Protein AF-A0A2H9LNP7-F1 (afdb_monomer_lite)

Secondary structure (DSSP, 8-state):
-HHHHHHHHHHHHHHHHHHHHHHTTS-GGGEEEEEEES-TTHHHHHTSSSEEEEEEGGGSEEE-TTSS-EEEEEEEEESSSS-SEEEEEEEEEETTEEEEEEEEEE-HHHHHHHHTT-SSGGGSHHHHHHHHHHHHH----HHHHHHHHHHHHHHHHHHHTT----SSHHHHHHHHHHHHHHHHHHHTT--GGGGGGT-S-HHHHHHHHHHHHHHHHHHHHHHHHH--SSEEEHHHHHHHHHHTT--HHHHHHHHHHTT-EEEPP--

Structure (mmCIF, N/CA/C/O backbone):
data_AF-A0A2H9LNP7-F1
#
_entry.id   AF-A0A2H9LNP7-F1
#
loop_
_atom_site.group_PDB
_atom_site.id
_atom_site.type_symbol
_atom_site.label_atom_id
_atom_site.label_alt_id
_atom_site.label_comp_id
_atom_site.label_asym_id
_atom_site.label_entity_id
_atom_site.label_seq_id
_atom_site.pdbx_PDB_ins_code
_atom_site.Cartn_x
_atom_site.Cartn_y
_atom_site.Cartn_z
_atom_site.occupancy
_atom_site.B_iso_or_equiv
_atom_site.auth_seq_id
_atom_site.auth_comp_id
_atom_site.auth_asym_id
_atom_site.auth_atom_id
_atom_site.pdbx_PDB_model_num
ATOM 1 N N . MET A 1 1 ? 34.214 -5.737 -23.684 1.00 41.22 1 MET A N 1
ATOM 2 C CA . MET A 1 1 ? 33.785 -4.746 -24.699 1.00 41.22 1 MET A CA 1
ATOM 3 C C . MET A 1 1 ? 32.551 -5.244 -25.448 1.00 41.22 1 MET A C 1
ATOM 5 O O . MET A 1 1 ? 31.580 -4.513 -25.462 1.00 41.22 1 MET A O 1
ATOM 9 N N . LEU A 1 2 ? 32.525 -6.488 -25.953 1.00 28.64 2 LEU A N 1
ATOM 10 C CA . LEU A 1 2 ? 31.326 -7.104 -26.561 1.00 28.64 2 LEU A CA 1
ATOM 11 C C . LEU A 1 2 ? 30.133 -7.267 -25.588 1.00 28.64 2 LEU A C 1
ATOM 13 O O . LEU A 1 2 ? 29.015 -6.945 -25.957 1.00 28.64 2 LEU A O 1
ATOM 17 N N . GLU A 1 3 ? 30.370 -7.622 -24.320 1.00 36.97 3 GLU A N 1
ATOM 18 C CA . GLU A 1 3 ? 29.297 -7.755 -23.306 1.00 36.97 3 GLU A CA 1
ATOM 19 C C . GLU A 1 3 ? 28.601 -6.428 -22.936 1.00 36.97 3 GLU A C 1
ATOM 21 O O . GLU A 1 3 ? 27.456 -6.430 -22.499 1.00 36.97 3 GLU A O 1
ATOM 26 N N . LEU A 1 4 ? 29.267 -5.282 -23.137 1.00 38.78 4 LEU A N 1
ATOM 27 C CA . LEU A 1 4 ? 28.659 -3.959 -22.942 1.00 38.78 4 LEU A CA 1
ATOM 28 C C . LEU A 1 4 ? 27.714 -3.602 -24.101 1.00 38.78 4 LEU A C 1
ATOM 30 O O . LEU A 1 4 ? 26.681 -2.985 -23.866 1.00 38.78 4 LEU A O 1
ATOM 34 N N . PHE A 1 5 ? 28.025 -4.016 -25.335 1.00 37.69 5 PHE A N 1
ATOM 35 C CA . PHE A 1 5 ? 27.193 -3.726 -26.510 1.00 37.69 5 PHE A CA 1
ATOM 36 C C . PHE A 1 5 ? 25.863 -4.494 -26.495 1.00 37.69 5 PHE A C 1
ATOM 38 O O . PHE A 1 5 ? 24.820 -3.882 -26.721 1.00 37.69 5 PHE A O 1
ATOM 45 N N . ASP A 1 6 ? 25.874 -5.784 -26.140 1.00 45.88 6 ASP A N 1
ATOM 46 C CA . ASP A 1 6 ? 24.639 -6.578 -26.001 1.00 45.88 6 ASP A CA 1
ATOM 47 C C . ASP A 1 6 ? 23.762 -6.089 -24.833 1.00 45.88 6 ASP A C 1
ATOM 49 O O . ASP A 1 6 ? 22.531 -6.147 -24.891 1.00 45.88 6 ASP A O 1
ATOM 53 N N . PHE A 1 7 ? 24.385 -5.549 -23.779 1.00 49.47 7 PHE A N 1
ATOM 54 C CA . PHE A 1 7 ? 23.679 -4.915 -22.668 1.00 49.47 7 PHE A CA 1
ATOM 55 C C . PHE A 1 7 ? 22.966 -3.629 -23.112 1.00 49.47 7 PHE A C 1
ATOM 57 O O . PHE A 1 7 ? 21.792 -3.437 -22.809 1.00 49.47 7 PHE A O 1
ATOM 64 N N . HIS A 1 8 ? 23.634 -2.766 -23.882 1.00 53.69 8 HIS A N 1
ATOM 65 C CA . HIS A 1 8 ? 23.030 -1.530 -24.384 1.00 53.69 8 HIS A CA 1
ATOM 66 C C . HIS A 1 8 ? 21.870 -1.778 -25.359 1.00 53.69 8 HIS A C 1
ATOM 68 O O . HIS A 1 8 ? 20.855 -1.092 -25.254 1.00 53.69 8 HIS A O 1
ATOM 74 N N . ALA A 1 9 ? 21.974 -2.772 -26.247 1.00 57.47 9 ALA A N 1
ATOM 75 C CA . ALA A 1 9 ? 20.932 -3.072 -27.232 1.00 57.47 9 ALA A CA 1
ATOM 76 C C . ALA A 1 9 ? 19.613 -3.549 -26.590 1.00 57.47 9 ALA A C 1
ATOM 78 O O . ALA A 1 9 ? 18.541 -3.057 -26.938 1.00 57.47 9 ALA A O 1
ATOM 79 N N . ASN A 1 10 ? 19.683 -4.450 -25.602 1.00 62.28 10 ASN A N 1
ATOM 80 C CA . ASN A 1 10 ? 18.488 -4.959 -24.914 1.00 62.28 10 ASN A CA 1
ATOM 81 C C . ASN A 1 10 ? 17.794 -3.884 -24.056 1.00 62.28 10 ASN A C 1
ATOM 83 O O . ASN A 1 10 ? 16.567 -3.857 -23.956 1.00 62.28 10 ASN A O 1
ATOM 87 N N . ASN A 1 11 ? 18.571 -2.968 -23.471 1.00 63.06 11 ASN A N 1
ATOM 88 C CA . ASN A 1 11 ? 18.042 -1.864 -22.664 1.00 63.06 11 ASN A CA 1
ATOM 89 C C . ASN A 1 11 ? 17.321 -0.825 -23.515 1.00 63.06 11 ASN A C 1
ATOM 91 O O . ASN A 1 11 ? 16.341 -0.231 -23.065 1.00 63.06 11 ASN A O 1
ATOM 95 N N . PHE A 1 12 ? 17.824 -0.616 -24.732 1.00 69.81 12 PHE A N 1
ATOM 96 C CA . PHE A 1 12 ? 17.247 0.311 -25.689 1.00 69.81 12 PHE A CA 1
ATOM 97 C C . PHE A 1 12 ? 15.849 -0.148 -26.102 1.00 69.81 12 PHE A C 1
ATOM 99 O O . PHE A 1 12 ? 14.888 0.591 -25.909 1.00 69.81 12 PHE A O 1
ATOM 106 N N . GLN A 1 13 ? 15.717 -1.413 -26.515 1.00 79.94 13 GLN A N 1
ATOM 107 C CA . GLN A 1 13 ? 14.436 -1.964 -26.955 1.00 79.94 13 GLN A CA 1
ATOM 108 C C . GLN A 1 13 ? 13.375 -1.951 -25.845 1.00 79.94 13 GLN A C 1
ATOM 110 O O . GLN A 1 13 ? 12.257 -1.506 -26.080 1.00 79.94 13 GLN A O 1
ATOM 115 N N . LEU A 1 14 ? 13.709 -2.387 -24.621 1.00 75.94 14 LEU A N 1
ATOM 116 C CA . LEU A 1 14 ? 12.733 -2.430 -23.522 1.00 75.94 14 LEU A CA 1
ATOM 117 C C . LEU A 1 14 ? 12.201 -1.033 -23.167 1.00 75.94 14 LEU A C 1
ATOM 119 O O . LEU A 1 14 ? 11.017 -0.863 -22.876 1.00 75.94 14 LEU A O 1
ATOM 123 N N . PHE A 1 15 ? 13.083 -0.034 -23.176 1.00 81.50 15 PHE A N 1
ATOM 124 C CA . PHE A 1 15 ? 12.700 1.349 -22.933 1.00 81.50 15 PHE A CA 1
ATOM 125 C C . PHE A 1 15 ? 11.845 1.910 -24.071 1.00 81.50 15 PHE A C 1
ATOM 127 O O . PHE A 1 15 ? 10.801 2.500 -23.799 1.00 81.50 15 PHE A O 1
ATOM 134 N N . GLU A 1 16 ? 12.244 1.703 -25.327 1.00 84.00 16 GLU A N 1
ATOM 135 C CA . GLU A 1 16 ? 11.466 2.136 -26.490 1.00 84.00 16 GLU A CA 1
ATOM 136 C C . GLU A 1 16 ? 10.075 1.497 -26.512 1.00 84.00 16 GLU A C 1
ATOM 138 O O . GLU A 1 16 ? 9.085 2.207 -26.691 1.00 84.00 16 GLU A O 1
ATOM 143 N N . ASP A 1 17 ? 9.977 0.194 -26.238 1.00 84.75 17 ASP A N 1
ATOM 144 C CA . ASP A 1 17 ? 8.709 -0.532 -26.153 1.00 84.75 17 ASP A CA 1
ATOM 145 C C . ASP A 1 17 ? 7.812 0.039 -25.050 1.00 84.75 17 ASP A C 1
ATOM 147 O O . ASP A 1 17 ? 6.607 0.223 -25.251 1.00 84.75 17 ASP A O 1
ATOM 151 N N . ALA A 1 18 ? 8.388 0.367 -23.888 1.00 84.06 18 ALA A N 1
ATOM 152 C CA . ALA A 1 18 ? 7.655 0.991 -22.793 1.00 84.06 18 ALA A CA 1
ATOM 153 C C . ALA A 1 18 ? 7.147 2.386 -23.182 1.00 84.06 18 ALA A C 1
ATOM 155 O O . ALA A 1 18 ? 5.965 2.681 -22.997 1.00 84.06 18 ALA A O 1
ATOM 156 N N . ILE A 1 19 ? 8.000 3.236 -23.761 1.00 87.50 19 ILE A N 1
ATOM 157 C CA . ILE A 1 19 ? 7.613 4.575 -24.221 1.00 87.50 19 ILE A CA 1
ATOM 158 C C . ILE A 1 19 ? 6.531 4.483 -25.296 1.00 87.50 19 ILE A C 1
ATOM 160 O O . ILE A 1 19 ? 5.521 5.186 -25.204 1.00 87.50 19 ILE A O 1
ATOM 164 N N . TYR A 1 20 ? 6.691 3.593 -26.275 1.00 90.12 20 TYR A N 1
ATOM 165 C CA . TYR A 1 20 ? 5.710 3.359 -27.328 1.00 90.12 20 TYR A CA 1
ATOM 166 C C . TYR A 1 20 ? 4.367 2.910 -26.750 1.00 90.12 20 TYR A C 1
ATOM 168 O O . TYR A 1 20 ? 3.329 3.506 -27.040 1.00 90.12 20 TYR A O 1
ATOM 176 N N . PHE A 1 21 ? 4.372 1.903 -25.873 1.00 89.25 21 PHE A N 1
ATOM 177 C CA . PHE A 1 21 ? 3.156 1.418 -25.231 1.00 89.25 21 PHE A CA 1
ATOM 178 C C . PHE A 1 21 ? 2.437 2.538 -24.472 1.00 89.25 21 PHE A C 1
ATOM 180 O O . PHE A 1 21 ? 1.241 2.750 -24.675 1.00 89.25 21 PHE A O 1
ATOM 187 N N . ILE A 1 22 ? 3.163 3.287 -23.642 1.00 88.50 22 ILE A N 1
ATOM 188 C CA . ILE A 1 22 ? 2.604 4.365 -22.824 1.00 88.50 22 ILE A CA 1
ATOM 189 C C . ILE A 1 22 ? 2.021 5.466 -23.714 1.00 88.50 22 ILE A C 1
ATOM 191 O O . ILE A 1 22 ? 0.864 5.848 -23.543 1.00 88.50 22 ILE A O 1
ATOM 195 N N . THR A 1 23 ? 2.793 5.956 -24.682 1.00 90.81 23 THR A N 1
ATOM 196 C CA . THR A 1 23 ? 2.370 7.055 -25.566 1.00 90.81 23 THR A CA 1
ATOM 197 C C . THR A 1 23 ? 1.274 6.644 -26.554 1.00 90.81 23 THR A C 1
ATOM 199 O O . THR A 1 23 ? 0.541 7.498 -27.041 1.00 90.81 23 THR A O 1
ATOM 202 N N . SER A 1 24 ? 1.075 5.340 -26.793 1.00 93.06 24 SER A N 1
ATOM 203 C CA . SER A 1 24 ? -0.084 4.825 -27.541 1.00 93.06 24 SER A CA 1
ATOM 204 C C . SER A 1 24 ? -1.405 4.889 -26.760 1.00 93.06 24 SER A C 1
ATOM 206 O O . SER A 1 24 ? -2.479 4.733 -27.347 1.00 93.06 24 SER A O 1
ATOM 208 N N . LYS A 1 25 ? -1.342 5.067 -25.432 1.00 91.81 25 LYS A N 1
ATOM 209 C CA . LYS A 1 25 ? -2.504 5.065 -24.527 1.00 91.81 25 LYS A CA 1
ATOM 210 C C . LYS A 1 25 ? -2.730 6.391 -23.815 1.00 91.81 25 LYS A C 1
ATOM 212 O O . LYS A 1 25 ? -3.851 6.654 -23.394 1.00 91.81 25 LYS A O 1
ATOM 217 N N . ILE A 1 26 ? -1.684 7.188 -23.645 1.00 89.94 26 ILE A N 1
ATOM 218 C CA . ILE A 1 26 ? -1.690 8.422 -22.866 1.00 89.94 26 ILE A CA 1
ATOM 219 C C . ILE A 1 26 ? -1.119 9.536 -23.739 1.00 89.94 26 ILE A C 1
ATOM 221 O O . ILE A 1 26 ? -0.126 9.336 -24.437 1.00 89.94 26 ILE A O 1
ATOM 225 N N . ASP A 1 27 ? -1.732 10.719 -23.673 1.00 91.56 27 ASP A N 1
ATOM 226 C CA . ASP A 1 27 ? -1.225 11.904 -24.361 1.00 91.56 27 ASP A CA 1
ATOM 227 C C . ASP A 1 27 ? 0.220 12.210 -23.935 1.00 91.56 27 ASP A C 1
ATOM 229 O O . ASP A 1 27 ? 0.505 12.486 -22.767 1.00 91.56 27 ASP A O 1
ATOM 233 N N . SER A 1 28 ? 1.123 12.187 -24.917 1.00 91.75 28 SER A N 1
ATOM 234 C CA . SER A 1 28 ? 2.540 12.529 -24.777 1.00 91.75 28 SER A CA 1
ATOM 235 C C . SER A 1 28 ? 2.798 13.880 -24.109 1.00 91.75 28 SER A C 1
ATOM 237 O O . SER A 1 28 ? 3.800 14.013 -23.411 1.00 91.75 28 SER A O 1
ATOM 239 N N . SER A 1 29 ? 1.889 14.854 -24.246 1.00 92.31 29 SER A N 1
ATOM 240 C CA . SER A 1 29 ? 2.021 16.165 -23.599 1.00 92.31 29 SER A CA 1
ATOM 241 C C . SER A 1 29 ? 2.005 16.076 -22.067 1.00 92.31 29 SER A C 1
ATOM 243 O O . SER A 1 29 ? 2.621 16.902 -21.391 1.00 92.31 29 SER A O 1
ATOM 245 N N . LYS A 1 30 ? 1.372 15.026 -21.528 1.00 91.19 30 LYS A N 1
ATOM 246 C CA . LYS A 1 30 ? 1.239 14.751 -20.093 1.00 91.19 30 LYS A CA 1
ATOM 247 C C . LYS A 1 30 ? 2.360 13.863 -19.544 1.00 91.19 30 LYS A C 1
ATOM 249 O O . LYS A 1 30 ? 2.358 13.541 -18.352 1.00 91.19 30 LYS A O 1
ATOM 254 N N . ILE A 1 31 ? 3.287 13.427 -20.399 1.00 91.56 31 ILE A N 1
ATOM 255 C CA . ILE A 1 31 ? 4.368 12.507 -20.045 1.00 91.56 31 ILE A CA 1
ATOM 256 C C . ILE A 1 31 ? 5.694 13.264 -19.984 1.00 91.56 31 ILE A C 1
ATOM 258 O O . ILE A 1 31 ? 6.047 14.041 -20.870 1.00 91.56 31 ILE A O 1
ATOM 262 N N . SER A 1 32 ? 6.464 13.002 -18.933 1.00 92.75 32 SER A N 1
ATOM 263 C CA . SER A 1 32 ? 7.848 13.466 -18.829 1.00 92.75 32 SER A CA 1
ATOM 264 C C . SER A 1 32 ? 8.768 12.366 -18.325 1.00 92.75 32 SER A C 1
ATOM 266 O O . SER A 1 32 ? 8.313 11.377 -17.756 1.00 92.75 32 SER A O 1
ATOM 268 N N . ILE A 1 33 ? 10.066 12.538 -18.541 1.00 92.19 33 ILE A N 1
ATOM 269 C CA . ILE A 1 33 ? 11.095 11.572 -18.171 1.00 92.19 33 ILE A CA 1
ATOM 270 C C . ILE A 1 33 ? 12.071 12.236 -17.208 1.00 92.19 33 ILE A C 1
ATOM 272 O O . ILE A 1 33 ? 12.644 13.269 -17.545 1.00 92.19 33 ILE A O 1
ATOM 276 N N . ASN A 1 34 ? 12.300 11.639 -16.040 1.00 92.19 34 ASN A N 1
ATOM 277 C CA . ASN A 1 34 ? 13.426 12.002 -15.186 1.00 92.19 34 ASN A CA 1
ATOM 278 C C . ASN A 1 34 ? 14.607 11.071 -15.469 1.00 92.19 34 ASN A C 1
ATOM 280 O O . ASN A 1 34 ? 14.452 9.849 -15.440 1.00 92.19 34 ASN A O 1
ATOM 284 N N . VAL A 1 35 ? 15.793 11.641 -15.674 1.00 90.94 35 VAL A N 1
ATOM 285 C CA . VAL A 1 35 ? 17.044 10.890 -15.844 1.00 90.94 35 VAL A CA 1
ATOM 286 C C . VAL A 1 35 ? 18.153 11.497 -14.986 1.00 90.94 35 VAL A C 1
ATOM 288 O O . VAL A 1 35 ? 18.224 12.716 -14.797 1.00 90.94 35 VAL A O 1
ATOM 291 N N . ALA A 1 36 ? 19.010 10.641 -14.430 1.00 88.38 36 ALA A N 1
ATOM 292 C CA . ALA A 1 36 ? 20.135 11.069 -13.608 1.00 88.38 36 ALA A CA 1
ATOM 293 C C . ALA A 1 36 ? 21.195 11.810 -14.441 1.00 88.38 36 ALA A C 1
ATOM 295 O O . ALA A 1 36 ? 21.426 11.494 -15.609 1.00 88.38 36 ALA A O 1
ATOM 296 N N . THR A 1 37 ? 21.894 12.764 -13.823 1.00 85.81 37 THR A N 1
ATOM 297 C CA . THR A 1 37 ? 23.086 13.401 -14.403 1.00 85.81 37 THR A CA 1
ATOM 298 C C . THR A 1 37 ? 24.268 13.404 -13.431 1.00 85.81 37 THR A C 1
ATOM 300 O O . THR A 1 37 ? 24.114 13.923 -12.322 1.00 85.81 37 THR A O 1
ATOM 303 N N . PRO A 1 38 ? 25.451 12.896 -13.838 1.00 83.44 38 PRO A N 1
ATOM 304 C CA . PRO A 1 38 ? 25.705 12.147 -15.077 1.00 83.44 38 PRO A CA 1
ATOM 305 C C . PRO A 1 38 ? 25.048 10.753 -15.037 1.00 83.44 38 PRO A C 1
ATOM 307 O O . PRO A 1 38 ? 24.968 10.151 -13.969 1.00 83.44 38 PRO A O 1
ATOM 310 N N . SER A 1 39 ? 24.607 10.234 -16.189 1.00 80.81 39 SER A N 1
ATOM 311 C CA . SER A 1 39 ? 24.117 8.855 -16.316 1.00 80.81 39 SER A CA 1
ATOM 312 C C . SER A 1 39 ? 24.394 8.287 -17.710 1.00 80.81 39 SER A C 1
ATOM 314 O O . SER A 1 39 ? 24.208 9.007 -18.695 1.00 80.81 39 SER A O 1
ATOM 316 N N . PRO A 1 40 ? 24.778 7.000 -17.827 1.00 75.56 40 PRO A N 1
ATOM 317 C CA . PRO A 1 40 ? 24.895 6.317 -19.117 1.00 75.56 40 PRO A CA 1
ATOM 318 C C . PRO A 1 40 ? 23.543 6.136 -19.827 1.00 75.56 40 PRO A C 1
ATOM 320 O O . PRO A 1 40 ? 23.510 5.743 -20.985 1.00 75.56 40 PRO A O 1
ATOM 323 N N . LEU A 1 41 ? 22.426 6.416 -19.148 1.00 78.06 41 LEU A N 1
ATOM 324 C CA . LEU A 1 41 ? 21.075 6.317 -19.700 1.00 78.06 41 LEU A CA 1
ATOM 325 C C . LEU A 1 41 ? 20.609 7.604 -20.400 1.00 78.06 41 LEU A C 1
ATOM 327 O O . LEU A 1 41 ? 19.479 7.678 -20.874 1.00 78.06 41 LEU A O 1
ATOM 331 N N . LYS A 1 42 ? 21.457 8.636 -20.458 1.00 83.75 42 LYS A N 1
ATOM 332 C CA . LYS A 1 42 ? 21.111 9.925 -21.062 1.00 83.75 42 LYS A CA 1
ATOM 333 C C . LYS A 1 42 ? 20.777 9.802 -22.556 1.00 83.75 42 LYS A C 1
ATOM 335 O O . LYS A 1 42 ? 19.727 10.271 -22.976 1.00 83.75 42 LYS A O 1
ATOM 340 N N . GLU A 1 43 ? 21.634 9.138 -23.331 1.00 82.25 43 GLU A N 1
ATOM 341 C CA . GLU A 1 43 ? 21.448 8.990 -24.786 1.00 82.25 43 GLU A CA 1
ATOM 342 C C . GLU A 1 43 ? 20.153 8.237 -25.126 1.00 82.25 43 GLU A C 1
ATOM 344 O O . GLU A 1 43 ? 19.486 8.544 -26.111 1.00 82.25 43 GLU A O 1
ATOM 349 N N . LEU A 1 44 ? 19.757 7.298 -24.259 1.00 81.00 44 LEU A N 1
ATOM 350 C CA . LEU A 1 44 ? 18.520 6.535 -24.393 1.00 81.00 44 LEU A CA 1
ATOM 351 C C .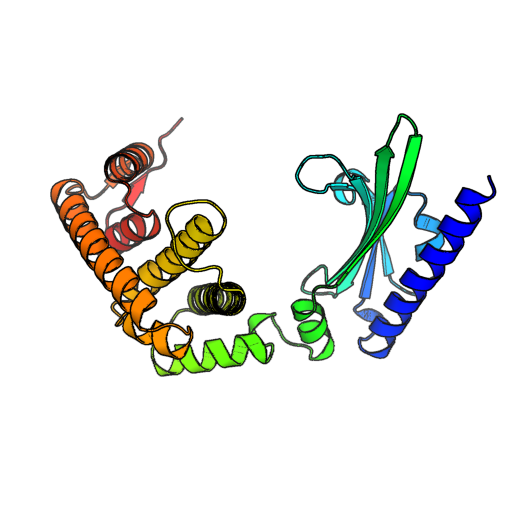 LEU A 1 44 ? 17.286 7.448 -24.376 1.00 81.00 44 LEU A C 1
ATOM 353 O O . LEU A 1 44 ? 16.410 7.317 -25.227 1.00 81.00 44 LEU A O 1
ATOM 357 N N . VAL A 1 45 ? 17.225 8.402 -23.441 1.00 86.81 45 VAL A N 1
ATOM 358 C CA . VAL A 1 45 ? 16.050 9.275 -23.284 1.00 86.81 45 VAL A CA 1
ATOM 359 C C . VAL A 1 45 ? 16.029 10.435 -24.280 1.00 86.81 45 VAL A C 1
ATOM 361 O O . VAL A 1 45 ? 14.949 10.897 -24.644 1.00 86.81 45 VAL A O 1
ATOM 364 N N . GLU A 1 46 ? 17.199 10.884 -24.748 1.00 88.00 46 GLU A N 1
ATOM 365 C CA . GLU A 1 46 ? 17.334 11.976 -25.727 1.00 88.00 46 GLU A CA 1
ATOM 366 C C . GLU A 1 46 ? 16.788 11.614 -27.116 1.00 88.00 46 GLU A C 1
ATOM 368 O O . GLU A 1 46 ? 16.480 12.508 -27.899 1.00 88.00 46 GLU A O 1
ATOM 373 N N . SER A 1 47 ? 16.607 10.322 -27.406 1.00 84.06 47 SER A N 1
ATOM 374 C CA . SER A 1 47 ? 15.945 9.843 -28.627 1.00 84.06 47 SER A CA 1
ATOM 375 C C . SER A 1 47 ? 14.425 10.081 -28.644 1.00 84.06 47 SER A C 1
ATOM 377 O O . SER A 1 47 ? 13.787 9.975 -29.692 1.00 84.06 47 SER A O 1
ATOM 379 N N . THR A 1 48 ? 13.826 10.408 -27.494 1.00 86.75 48 THR A N 1
ATOM 380 C CA . THR A 1 48 ? 12.376 10.580 -27.356 1.00 86.75 48 THR A CA 1
ATOM 381 C C . THR A 1 48 ? 11.938 12.020 -27.635 1.00 86.75 48 THR A C 1
ATOM 383 O O . THR A 1 48 ? 12.665 12.974 -27.374 1.00 86.75 48 THR A O 1
ATOM 386 N N . ASN A 1 49 ? 10.690 12.202 -28.079 1.00 90.00 49 ASN A N 1
ATOM 387 C CA . ASN A 1 49 ? 10.066 13.528 -28.216 1.00 90.00 49 ASN A CA 1
ATOM 388 C C . ASN A 1 49 ? 9.405 14.024 -26.912 1.00 90.00 49 ASN A C 1
ATOM 390 O O . ASN A 1 49 ? 8.595 14.951 -26.936 1.00 90.00 49 ASN A O 1
ATOM 394 N N . LEU A 1 50 ? 9.682 13.374 -25.780 1.00 92.38 50 LEU A N 1
ATOM 395 C CA . LEU A 1 50 ? 9.046 13.674 -24.500 1.00 92.38 50 LEU A CA 1
ATOM 396 C C . LEU A 1 50 ? 9.807 14.761 -23.742 1.00 92.38 50 LEU A C 1
ATOM 398 O O . LEU A 1 50 ? 10.976 15.044 -23.998 1.00 92.38 50 LEU A O 1
ATOM 402 N N . LYS A 1 51 ? 9.144 15.378 -22.763 1.00 94.44 51 LYS A N 1
ATOM 403 C CA . LYS A 1 51 ? 9.786 16.363 -21.891 1.00 94.44 51 LYS A CA 1
ATOM 404 C C . LYS A 1 51 ? 10.777 15.668 -20.954 1.00 94.44 51 LYS A C 1
ATOM 406 O O . LYS A 1 51 ? 10.370 14.837 -20.146 1.00 94.44 51 LYS A O 1
ATOM 411 N N . ILE A 1 52 ? 12.052 16.050 -21.005 1.00 94.31 52 ILE A N 1
ATOM 412 C CA . ILE A 1 52 ? 13.118 15.449 -20.188 1.00 94.31 52 ILE A CA 1
ATOM 413 C C . ILE A 1 52 ? 13.511 16.384 -19.037 1.00 94.31 52 ILE A C 1
ATOM 415 O O . ILE A 1 52 ? 13.713 17.586 -19.218 1.00 94.31 52 ILE A O 1
ATOM 419 N N . HIS A 1 53 ? 13.646 15.813 -17.845 1.00 93.25 53 HIS A N 1
ATOM 420 C CA . HIS A 1 53 ? 14.114 16.452 -16.626 1.00 93.25 53 HIS A CA 1
ATOM 421 C C . HIS A 1 53 ? 15.406 15.784 -16.153 1.00 93.25 53 HIS A C 1
ATOM 423 O O . HIS A 1 53 ? 15.434 14.612 -15.779 1.00 93.25 53 HIS A O 1
ATOM 429 N N . TYR A 1 54 ? 16.483 16.559 -16.135 1.00 93.00 54 TYR A N 1
ATOM 430 C CA . TYR A 1 54 ? 17.776 16.124 -15.624 1.00 93.00 54 TYR A CA 1
ATOM 431 C C . TYR A 1 54 ? 17.850 16.378 -14.121 1.00 93.00 54 TYR A C 1
ATOM 433 O O . TYR A 1 54 ? 17.709 17.522 -13.682 1.00 93.00 54 TYR A O 1
ATOM 441 N N . LEU A 1 55 ? 18.048 15.321 -13.333 1.00 91.44 55 LEU A N 1
ATOM 442 C CA . LEU A 1 55 ? 18.118 15.406 -11.874 1.00 91.44 55 LEU A CA 1
ATOM 443 C C . LEU A 1 55 ? 19.486 14.945 -11.345 1.00 91.44 55 LEU A C 1
ATOM 445 O O . LEU A 1 55 ? 20.124 14.080 -11.951 1.00 91.44 55 LEU A O 1
ATOM 449 N N . PRO A 1 56 ? 19.926 15.469 -10.184 1.00 92.12 56 PRO A N 1
ATOM 450 C CA . PRO A 1 56 ? 21.089 14.939 -9.480 1.00 92.12 56 PRO A CA 1
ATOM 451 C C . PRO A 1 56 ? 20.976 13.426 -9.256 1.00 92.12 56 PRO A C 1
ATOM 453 O O . PRO A 1 56 ? 19.897 12.920 -8.933 1.00 92.12 56 PRO A O 1
ATOM 456 N N . ARG A 1 57 ? 22.085 12.699 -9.435 1.00 86.38 57 ARG A N 1
ATOM 457 C CA . ARG A 1 57 ? 22.118 11.229 -9.383 1.00 86.38 57 ARG A CA 1
ATOM 458 C C . ARG A 1 57 ? 21.583 10.671 -8.065 1.00 86.38 57 ARG A C 1
ATOM 460 O O . ARG A 1 57 ? 20.890 9.662 -8.070 1.00 86.38 57 ARG A O 1
ATOM 467 N N . GLU A 1 58 ? 21.845 11.340 -6.950 1.00 89.00 58 GLU A N 1
ATOM 468 C CA . GLU A 1 58 ? 21.356 10.972 -5.620 1.00 89.00 58 GLU A CA 1
ATOM 469 C C . GLU A 1 58 ? 19.822 10.927 -5.512 1.00 89.00 58 GLU A C 1
ATOM 471 O O . GLU A 1 58 ? 19.294 10.224 -4.653 1.00 89.00 58 GLU A O 1
ATOM 476 N N . ASN A 1 59 ? 19.102 11.621 -6.400 1.00 87.25 59 ASN A N 1
ATOM 477 C CA . ASN A 1 59 ? 17.639 11.601 -6.447 1.00 87.25 59 ASN A CA 1
ATOM 478 C C . ASN A 1 59 ? 17.083 10.437 -7.279 1.00 87.25 59 ASN A C 1
ATOM 480 O O . ASN A 1 59 ? 15.898 10.126 -7.179 1.00 87.25 59 ASN A O 1
ATOM 484 N N . LEU A 1 60 ? 17.920 9.821 -8.116 1.00 87.25 60 LEU A N 1
ATOM 485 C CA . LEU A 1 60 ? 17.543 8.803 -9.098 1.00 87.25 60 LEU A CA 1
ATOM 486 C C . LEU A 1 60 ? 18.441 7.565 -9.020 1.00 87.25 60 LEU A C 1
ATOM 488 O O . LEU A 1 60 ? 18.570 6.816 -9.987 1.00 87.25 60 LEU A O 1
ATOM 492 N N . ILE A 1 61 ? 19.052 7.336 -7.860 1.00 85.69 61 ILE A N 1
ATOM 493 C CA . ILE A 1 61 ? 19.709 6.078 -7.544 1.00 85.69 61 ILE A CA 1
ATOM 494 C C . ILE A 1 61 ? 18.726 5.187 -6.792 1.00 85.69 61 ILE A C 1
ATOM 496 O O . ILE A 1 61 ? 18.139 5.572 -5.778 1.00 85.69 61 ILE A O 1
ATOM 500 N N . TRP A 1 62 ? 18.519 3.984 -7.309 1.00 81.88 62 TRP A N 1
ATOM 501 C CA . TRP A 1 62 ? 17.685 2.985 -6.662 1.00 81.88 62 TRP A CA 1
ATOM 502 C C . TRP A 1 62 ? 18.553 1.976 -5.921 1.00 81.88 62 TRP A C 1
ATOM 504 O O . TRP A 1 62 ? 19.645 1.628 -6.371 1.00 81.88 62 TRP A O 1
ATOM 514 N N . HIS A 1 63 ? 18.052 1.485 -4.790 1.00 83.25 63 HIS A N 1
ATOM 515 C CA . HIS A 1 63 ? 18.719 0.475 -3.979 1.00 83.25 63 HIS A CA 1
ATOM 516 C C . HIS A 1 63 ? 17.729 -0.620 -3.589 1.00 83.25 63 HIS A C 1
ATOM 518 O O . HIS A 1 63 ? 16.717 -0.343 -2.937 1.00 83.25 63 HIS A O 1
ATOM 524 N N . LEU A 1 64 ? 18.061 -1.880 -3.883 1.00 79.62 64 LEU A N 1
ATOM 525 C CA . LEU A 1 64 ? 17.315 -2.996 -3.312 1.00 79.62 64 LEU A CA 1
ATOM 526 C C . LEU A 1 64 ? 17.631 -3.084 -1.816 1.00 79.62 64 LEU A C 1
ATOM 528 O O . LEU A 1 64 ? 18.791 -3.020 -1.392 1.00 79.62 64 LEU A O 1
ATOM 532 N N . LYS A 1 65 ? 16.594 -3.280 -0.997 1.00 74.00 65 LYS A N 1
ATOM 533 C CA . LYS A 1 65 ? 16.738 -3.462 0.451 1.00 74.00 65 LYS A CA 1
ATOM 534 C C . LYS A 1 65 ? 17.756 -4.572 0.753 1.00 74.00 65 LYS A C 1
ATOM 536 O O . LYS A 1 65 ? 17.598 -5.706 0.314 1.00 74.00 65 LYS A O 1
ATOM 541 N N . GLY A 1 66 ? 18.791 -4.234 1.522 1.00 71.69 66 GLY A N 1
ATOM 542 C CA . GLY A 1 66 ? 19.944 -5.108 1.779 1.00 71.69 66 GLY A CA 1
ATOM 543 C C . GLY A 1 66 ? 21.209 -4.728 1.001 1.00 71.69 66 GLY A C 1
ATOM 544 O O . GLY A 1 66 ? 22.236 -5.368 1.199 1.00 71.69 66 GLY A O 1
ATOM 545 N N . GLY A 1 67 ? 21.154 -3.696 0.148 1.00 70.62 67 GLY A N 1
ATOM 546 C CA . GLY A 1 67 ? 22.325 -3.024 -0.433 1.00 70.62 67 GLY A CA 1
ATOM 547 C C . GLY A 1 67 ? 23.080 -3.815 -1.502 1.00 70.62 67 GLY A C 1
ATOM 548 O O . GLY A 1 67 ? 24.125 -3.365 -1.955 1.00 70.62 67 GLY A O 1
ATOM 549 N N . LYS A 1 68 ? 22.575 -4.987 -1.906 1.00 74.81 68 LYS A N 1
ATOM 550 C CA . LYS A 1 68 ? 23.242 -5.859 -2.887 1.00 74.81 68 LYS A CA 1
ATOM 551 C C . LYS A 1 68 ? 23.127 -5.369 -4.330 1.00 74.81 68 LYS A C 1
ATOM 553 O O . LYS A 1 68 ? 23.997 -5.688 -5.126 1.00 74.81 68 LYS A O 1
ATOM 558 N N . TYR A 1 69 ? 22.070 -4.624 -4.646 1.00 78.81 69 TYR A N 1
ATOM 559 C CA . TYR A 1 69 ? 21.807 -4.102 -5.983 1.00 78.81 69 TYR A CA 1
ATOM 560 C C . TYR A 1 69 ? 21.545 -2.609 -5.886 1.00 78.81 69 TYR A C 1
ATOM 562 O O . TYR A 1 69 ? 20.759 -2.165 -5.042 1.00 78.81 69 TYR A O 1
ATOM 570 N N . SER A 1 70 ? 22.200 -1.851 -6.755 1.00 83.00 70 SER A N 1
ATOM 571 C CA . SER A 1 70 ? 21.967 -0.421 -6.894 1.00 83.00 70 SER A CA 1
ATOM 572 C C . SER A 1 70 ? 22.225 0.027 -8.313 1.00 83.00 70 SER A C 1
ATOM 574 O O . SER A 1 70 ? 23.093 -0.536 -8.980 1.00 83.00 70 SER A O 1
ATOM 576 N N . GLY A 1 71 ? 21.503 1.043 -8.758 1.00 83.62 71 GLY A N 1
ATOM 577 C CA . GLY A 1 71 ? 21.581 1.475 -10.140 1.00 83.62 71 GLY A CA 1
ATOM 578 C C . GLY A 1 71 ? 21.018 2.856 -10.370 1.00 83.62 71 GLY A C 1
ATOM 579 O O . GLY A 1 71 ? 20.201 3.339 -9.584 1.00 83.62 71 GLY A O 1
ATOM 580 N N . ASP A 1 72 ? 21.446 3.461 -11.470 1.00 84.69 72 ASP A N 1
ATOM 581 C CA . ASP A 1 72 ? 20.776 4.638 -12.005 1.00 84.69 72 ASP A CA 1
ATOM 582 C C . ASP A 1 72 ? 19.380 4.234 -12.500 1.00 84.69 72 ASP A C 1
ATOM 584 O O . ASP A 1 72 ? 19.186 3.138 -13.041 1.00 84.69 72 ASP A O 1
ATOM 588 N N . ARG A 1 73 ? 18.415 5.131 -12.310 1.00 85.88 73 ARG A N 1
ATOM 589 C CA . ARG A 1 73 ? 17.018 4.951 -12.694 1.00 85.88 73 ARG A CA 1
ATOM 590 C C . ARG A 1 73 ? 16.585 5.998 -13.716 1.00 85.88 73 ARG A C 1
ATOM 592 O O . ARG A 1 73 ? 16.903 7.178 -13.566 1.00 85.88 73 ARG A O 1
ATOM 599 N N . ILE A 1 74 ? 15.781 5.573 -14.687 1.00 87.69 74 ILE A N 1
ATOM 600 C CA . ILE A 1 74 ? 14.886 6.455 -15.443 1.00 87.69 74 ILE A CA 1
ATOM 601 C C . ILE A 1 74 ? 13.483 6.348 -14.843 1.00 87.69 74 ILE A C 1
ATOM 603 O O . ILE A 1 74 ? 12.991 5.241 -14.625 1.00 87.69 74 ILE A O 1
ATOM 607 N N . GLU A 1 75 ? 12.830 7.482 -14.595 1.00 90.00 75 GLU A N 1
ATOM 608 C CA . GLU A 1 75 ? 11.411 7.524 -14.219 1.00 90.00 75 GLU A CA 1
ATOM 609 C C . GLU A 1 75 ? 10.585 8.114 -15.357 1.00 90.00 75 GLU A C 1
ATOM 611 O O . GLU A 1 75 ? 10.903 9.192 -15.860 1.00 90.00 75 GLU A O 1
ATOM 616 N N . ILE A 1 76 ? 9.498 7.441 -15.724 1.00 89.12 76 ILE A N 1
ATOM 617 C CA . ILE A 1 76 ? 8.483 7.972 -16.631 1.00 89.12 76 ILE A CA 1
ATOM 618 C C . ILE A 1 76 ? 7.300 8.449 -15.785 1.00 89.12 76 ILE A C 1
ATOM 620 O O . ILE A 1 76 ? 6.703 7.701 -14.995 1.00 89.12 76 ILE A O 1
ATOM 624 N N . ASN A 1 77 ? 6.975 9.721 -15.964 1.00 89.19 77 ASN A N 1
ATOM 625 C CA . ASN A 1 77 ? 6.103 10.496 -15.101 1.00 89.19 77 ASN A CA 1
ATOM 626 C C . ASN A 1 77 ? 4.847 10.930 -15.843 1.00 89.19 77 ASN A C 1
ATOM 628 O O . ASN A 1 77 ? 4.912 11.310 -17.009 1.00 89.19 77 ASN A O 1
ATOM 632 N N . TYR A 1 78 ? 3.726 10.938 -15.126 1.00 86.62 78 TYR A N 1
ATOM 633 C CA . TYR A 1 78 ? 2.458 11.525 -15.553 1.00 86.62 78 TYR A CA 1
ATOM 634 C C . TYR A 1 78 ? 2.175 12.755 -14.682 1.00 86.62 78 TYR A C 1
ATOM 636 O O . TYR A 1 78 ? 2.465 12.718 -13.482 1.00 86.62 78 TYR A O 1
ATOM 644 N N . GLU A 1 79 ? 1.635 13.834 -15.263 1.00 79.19 79 GLU A N 1
ATOM 645 C CA . GLU A 1 79 ? 1.466 15.154 -14.620 1.00 79.19 79 GLU A CA 1
ATOM 646 C C . GLU A 1 79 ? 1.007 15.088 -13.159 1.00 79.19 79 GLU A C 1
ATOM 648 O O . GLU A 1 79 ? 1.536 15.802 -12.304 1.00 79.19 79 GLU A O 1
ATOM 653 N N . THR A 1 80 ? 0.054 14.212 -12.833 1.00 67.25 80 THR A N 1
ATOM 654 C CA . THR A 1 80 ? -0.297 13.865 -11.451 1.00 67.25 80 THR A CA 1
ATOM 655 C C . THR A 1 80 ? -0.981 12.497 -11.430 1.00 67.25 80 THR A C 1
ATOM 657 O O . THR A 1 80 ? -2.004 12.344 -12.096 1.00 67.25 80 THR A O 1
ATOM 660 N N . PRO A 1 81 ? -0.491 11.496 -10.669 1.00 57.75 81 PRO A N 1
ATOM 661 C CA . PRO A 1 81 ? 0.639 11.455 -9.753 1.00 57.75 81 PRO A CA 1
ATOM 662 C C . PRO A 1 81 ? 1.974 11.131 -10.440 1.00 57.75 81 PRO A C 1
ATOM 664 O O . PRO A 1 81 ? 2.048 10.442 -11.452 1.00 57.75 81 PRO A O 1
ATOM 667 N N . LYS A 1 82 ? 3.040 11.587 -9.778 1.00 61.81 82 LYS A N 1
ATOM 668 C CA . LYS A 1 82 ? 4.353 11.880 -10.357 1.00 61.81 82 LYS A CA 1
ATOM 669 C C . LYS A 1 82 ? 5.094 10.751 -11.068 1.00 61.81 82 LYS A C 1
ATOM 671 O O . LYS A 1 82 ? 5.990 11.103 -11.800 1.00 61.81 82 LYS A O 1
ATOM 676 N N . ILE A 1 83 ? 4.823 9.464 -10.845 1.00 62.44 83 ILE A N 1
ATOM 677 C CA . ILE A 1 83 ? 5.685 8.370 -11.346 1.00 62.44 83 ILE A CA 1
ATOM 678 C C . ILE A 1 83 ? 4.825 7.131 -11.575 1.00 62.44 83 ILE A C 1
ATOM 680 O O . ILE A 1 83 ? 4.079 6.766 -10.664 1.00 62.44 83 ILE A O 1
ATOM 684 N N . PHE A 1 84 ? 4.931 6.441 -12.710 1.00 73.44 84 PHE A N 1
ATOM 685 C CA . PHE A 1 84 ? 4.258 5.142 -12.868 1.00 73.44 84 PHE A CA 1
ATOM 686 C C . PHE A 1 84 ? 5.113 4.048 -13.508 1.00 73.44 84 PHE A C 1
ATOM 688 O O . PHE A 1 84 ? 4.783 2.885 -13.290 1.00 73.44 84 PHE A O 1
ATOM 695 N N . CYS A 1 85 ? 6.208 4.380 -14.201 1.00 71.50 85 CYS A N 1
ATOM 696 C CA . CYS A 1 85 ? 7.159 3.398 -14.725 1.00 71.50 85 CYS A CA 1
ATOM 697 C C . CYS A 1 85 ? 8.600 3.780 -14.369 1.00 71.50 85 CYS A C 1
ATOM 699 O O . CYS A 1 85 ? 8.982 4.946 -14.454 1.00 71.50 85 CYS A O 1
ATOM 701 N N . GLU A 1 86 ? 9.388 2.786 -13.979 1.00 75.88 86 GLU A N 1
ATOM 702 C CA . GLU A 1 86 ? 10.795 2.906 -13.621 1.00 75.88 86 GLU A CA 1
ATOM 703 C C . GLU A 1 86 ? 11.607 1.870 -14.413 1.00 75.88 86 GLU A C 1
ATOM 705 O O . GLU A 1 86 ? 11.220 0.703 -14.496 1.00 75.88 86 GLU A O 1
ATOM 710 N N . LEU A 1 87 ? 12.727 2.300 -14.994 1.00 71.25 87 LEU A N 1
ATOM 711 C CA . LEU A 1 87 ? 13.741 1.425 -15.584 1.00 71.25 87 LEU A CA 1
ATOM 712 C C . LEU A 1 87 ? 15.020 1.567 -14.761 1.00 71.25 87 LEU A C 1
ATOM 714 O O . LEU A 1 87 ? 15.493 2.687 -14.554 1.00 71.25 87 LEU A O 1
ATOM 718 N N . TRP A 1 88 ? 15.590 0.455 -14.309 1.00 73.69 88 TRP A N 1
ATOM 719 C CA . TRP A 1 88 ? 16.778 0.432 -13.463 1.00 73.69 88 TRP A CA 1
ATOM 720 C C . TRP A 1 88 ? 17.935 -0.263 -14.173 1.00 73.69 88 TRP A C 1
ATOM 722 O O . TRP A 1 88 ? 17.820 -1.412 -14.595 1.00 73.69 88 TRP A O 1
ATOM 732 N N . ASN A 1 89 ? 19.083 0.408 -14.233 1.00 69.12 89 ASN A N 1
ATOM 733 C CA . ASN A 1 89 ? 20.346 -0.225 -14.598 1.00 69.12 89 ASN A CA 1
ATOM 734 C C . ASN A 1 89 ? 21.077 -0.652 -13.320 1.00 69.12 89 ASN A C 1
ATOM 736 O O . ASN A 1 89 ? 21.888 0.096 -12.769 1.00 69.12 89 ASN A O 1
ATOM 740 N N . LEU A 1 90 ? 20.735 -1.833 -12.810 1.00 71.56 90 LEU A N 1
ATOM 741 C CA . LEU A 1 90 ? 21.282 -2.376 -11.575 1.00 71.56 90 LEU A CA 1
ATOM 742 C C . LEU A 1 90 ? 22.690 -2.918 -11.804 1.00 71.56 90 LEU A C 1
ATOM 744 O O . LEU A 1 90 ? 22.946 -3.674 -12.732 1.00 71.56 90 LEU A O 1
ATOM 748 N N . SER A 1 91 ? 23.609 -2.587 -10.906 1.00 70.50 91 SER A N 1
ATOM 749 C CA . SER A 1 91 ? 24.930 -3.207 -10.834 1.00 70.50 91 SER A CA 1
ATOM 750 C C . SER A 1 91 ? 25.105 -3.902 -9.487 1.00 70.50 91 SER A C 1
ATOM 752 O O . SER A 1 91 ? 24.675 -3.386 -8.450 1.00 70.50 91 SER A O 1
ATOM 754 N N . TYR A 1 92 ? 25.735 -5.075 -9.493 1.00 70.06 92 TYR A N 1
ATOM 755 C CA . TYR A 1 92 ? 26.096 -5.812 -8.282 1.00 70.06 92 TYR A CA 1
ATOM 756 C C . TYR A 1 92 ? 27.455 -6.498 -8.432 1.00 70.06 92 TYR A C 1
ATOM 758 O O . TYR A 1 92 ? 27.913 -6.769 -9.539 1.00 70.06 92 TYR A O 1
ATOM 766 N N . ILE A 1 93 ? 28.115 -6.770 -7.304 1.00 68.81 93 ILE A N 1
ATOM 767 C CA . ILE A 1 93 ? 29.408 -7.464 -7.279 1.00 68.81 93 ILE A CA 1
ATOM 768 C C . ILE A 1 93 ? 29.160 -8.955 -7.042 1.00 68.81 93 ILE A C 1
ATOM 770 O O . ILE A 1 93 ? 28.629 -9.343 -6.001 1.00 68.81 93 ILE A O 1
ATOM 774 N N . CYS A 1 94 ? 29.582 -9.789 -7.988 1.00 67.06 94 CYS A N 1
ATOM 775 C CA . CYS A 1 94 ? 29.572 -11.245 -7.887 1.00 67.06 94 CYS A CA 1
ATOM 776 C C . CYS A 1 94 ? 30.986 -11.760 -8.158 1.00 67.06 94 CYS A C 1
ATOM 778 O O . CYS A 1 94 ? 31.542 -11.466 -9.209 1.00 67.06 94 CYS A O 1
ATOM 780 N N . ASN A 1 95 ? 31.591 -12.493 -7.217 1.00 74.56 95 ASN A N 1
ATOM 781 C CA . ASN A 1 95 ? 32.943 -13.055 -7.370 1.00 74.56 95 ASN A CA 1
ATOM 782 C C . ASN A 1 95 ? 34.014 -12.025 -7.805 1.00 74.56 95 ASN A C 1
ATOM 784 O O . ASN A 1 95 ? 34.858 -12.323 -8.642 1.00 74.56 95 ASN A O 1
ATOM 788 N N . ASN A 1 96 ? 33.981 -10.810 -7.239 1.00 76.00 96 ASN A N 1
ATOM 789 C CA . ASN A 1 96 ? 34.840 -9.668 -7.606 1.00 76.00 96 ASN A CA 1
ATOM 790 C C . ASN A 1 96 ? 34.633 -9.108 -9.029 1.00 76.00 96 ASN A C 1
ATOM 792 O O . ASN A 1 96 ? 35.421 -8.278 -9.480 1.00 76.00 96 ASN A O 1
ATOM 796 N N . THR A 1 97 ? 33.559 -9.495 -9.716 1.00 70.56 97 THR A N 1
ATOM 797 C CA . THR A 1 97 ? 33.156 -8.944 -11.014 1.00 70.56 97 THR A CA 1
ATOM 798 C C . THR A 1 97 ? 31.904 -8.087 -10.850 1.00 70.56 97 THR A C 1
ATOM 800 O O . THR A 1 97 ? 30.935 -8.502 -10.210 1.00 70.56 97 THR A O 1
ATOM 803 N N . ILE A 1 98 ? 31.913 -6.879 -11.423 1.00 71.94 98 ILE A N 1
ATOM 804 C CA . ILE A 1 98 ? 30.706 -6.051 -11.529 1.00 71.94 98 ILE A CA 1
ATOM 805 C C . ILE A 1 98 ? 29.839 -6.657 -12.629 1.00 71.94 98 ILE A C 1
ATOM 807 O O . ILE A 1 98 ? 30.258 -6.725 -13.779 1.00 71.94 98 ILE A O 1
ATOM 811 N N . THR A 1 99 ? 28.647 -7.111 -12.261 1.00 72.44 99 THR A N 1
ATOM 812 C CA . THR A 1 99 ? 27.626 -7.586 -13.195 1.00 72.44 99 THR A CA 1
ATOM 813 C C . THR A 1 99 ? 26.531 -6.533 -13.296 1.00 72.44 99 THR A C 1
ATOM 815 O O . THR A 1 99 ? 26.093 -6.006 -12.269 1.00 72.44 99 THR A O 1
ATOM 818 N N . SER A 1 100 ? 26.092 -6.237 -14.518 1.00 72.69 100 SER A N 1
ATOM 819 C CA . SER A 1 100 ? 24.977 -5.330 -14.788 1.00 72.69 100 SER A CA 1
ATOM 820 C C . SER A 1 100 ? 23.722 -6.125 -15.149 1.00 72.69 100 SER A C 1
ATOM 822 O O . SER A 1 100 ? 23.782 -7.107 -15.885 1.00 72.69 100 SER A O 1
ATOM 824 N N . LEU A 1 101 ? 22.587 -5.706 -14.605 1.00 76.06 101 LEU A N 1
ATOM 825 C CA . LEU A 1 101 ? 21.260 -6.267 -14.816 1.00 76.06 101 LEU A CA 1
ATOM 826 C C . LEU A 1 101 ? 20.316 -5.105 -15.103 1.00 76.06 101 LEU A C 1
ATOM 828 O O . LEU A 1 101 ? 20.367 -4.091 -14.409 1.00 76.06 101 LEU A O 1
ATOM 832 N N . VAL A 1 102 ? 19.423 -5.269 -16.074 1.00 74.31 102 VAL A N 1
ATOM 833 C CA . VAL A 1 102 ? 18.297 -4.350 -16.218 1.00 74.31 102 VAL A CA 1
ATOM 834 C C . VAL A 1 102 ? 17.059 -4.927 -15.585 1.00 74.31 102 VAL A C 1
AT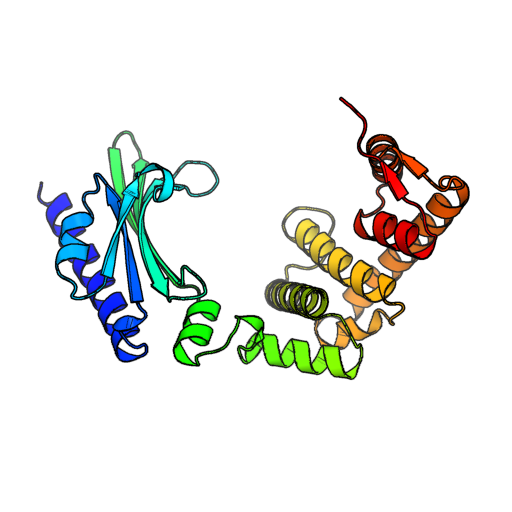OM 836 O O . VAL A 1 102 ? 16.703 -6.084 -15.793 1.00 74.31 102 VAL A O 1
ATOM 839 N N . ASP A 1 103 ? 16.448 -4.089 -14.767 1.00 78.31 103 ASP A N 1
ATOM 840 C CA . ASP A 1 103 ? 15.198 -4.353 -14.089 1.00 78.31 103 ASP A CA 1
ATOM 841 C C . ASP A 1 103 ? 14.214 -3.249 -14.488 1.00 78.31 103 ASP A C 1
ATOM 843 O O . ASP A 1 103 ? 14.608 -2.124 -14.813 1.00 78.31 103 ASP A O 1
ATOM 847 N N . SER A 1 104 ? 12.924 -3.556 -14.477 1.00 81.81 104 SER A N 1
ATOM 848 C CA . SER A 1 104 ? 11.882 -2.586 -14.801 1.00 81.81 104 SER A CA 1
ATOM 849 C C . SER A 1 104 ? 10.645 -2.828 -13.958 1.00 81.81 104 SER A C 1
ATOM 851 O O . SER A 1 104 ? 10.319 -3.961 -13.601 1.00 81.81 104 SER A O 1
ATOM 853 N N . GLY A 1 105 ? 9.943 -1.753 -13.628 1.00 83.50 105 GLY A N 1
ATOM 854 C CA . GLY A 1 105 ? 8.739 -1.839 -12.828 1.00 83.50 105 GLY A CA 1
ATOM 855 C C . GLY A 1 105 ? 7.760 -0.756 -13.204 1.00 83.50 105 GLY A C 1
ATOM 856 O O . GLY A 1 105 ? 8.065 0.433 -13.164 1.00 83.50 105 GLY A O 1
ATOM 857 N N . MET A 1 106 ? 6.546 -1.184 -13.522 1.00 85.00 106 MET A N 1
ATOM 858 C CA . MET A 1 106 ? 5.431 -0.295 -13.792 1.00 85.00 106 MET A CA 1
ATOM 859 C C . MET A 1 106 ? 4.306 -0.585 -12.804 1.00 85.00 106 MET A C 1
ATOM 861 O O . MET A 1 106 ? 3.835 -1.716 -12.684 1.00 85.00 106 MET A O 1
ATOM 865 N N . CYS A 1 107 ? 3.875 0.440 -12.074 1.00 86.62 107 CYS A N 1
ATOM 866 C CA . CYS A 1 107 ? 2.769 0.317 -11.133 1.00 86.62 107 CYS A CA 1
ATOM 867 C C . CYS A 1 107 ? 1.454 0.286 -11.914 1.00 86.62 107 CYS A C 1
ATOM 869 O O . CYS A 1 107 ? 0.980 1.323 -12.387 1.00 86.62 107 CYS A O 1
ATOM 871 N N . LEU A 1 108 ? 0.866 -0.906 -12.032 1.00 87.50 108 LEU A N 1
ATOM 872 C CA . LEU A 1 108 ? -0.364 -1.141 -12.788 1.00 87.50 108 LEU A CA 1
ATOM 873 C C . LEU A 1 108 ? -1.505 -0.218 -12.343 1.00 87.50 108 LEU A C 1
ATOM 875 O O . LEU A 1 108 ? -2.248 0.284 -13.178 1.00 87.50 108 LEU A O 1
ATOM 879 N N . GLU A 1 109 ? -1.633 0.057 -11.046 1.00 88.12 109 GLU A N 1
ATOM 880 C CA . GLU A 1 109 ? -2.681 0.921 -10.503 1.00 88.12 109 GLU A CA 1
ATOM 881 C C . GLU A 1 109 ? -2.523 2.371 -10.963 1.00 88.12 109 GLU A C 1
ATOM 883 O O . GLU A 1 109 ? -3.511 3.022 -11.300 1.00 88.12 109 GLU A O 1
ATOM 888 N N . ARG A 1 110 ? -1.285 2.877 -11.009 1.00 88.31 110 ARG A N 1
ATOM 889 C CA . ARG A 1 110 ? -1.001 4.234 -11.495 1.00 88.31 110 ARG A CA 1
ATOM 890 C C . ARG A 1 110 ? -1.132 4.324 -13.008 1.00 88.31 110 ARG A C 1
ATOM 892 O O . ARG A 1 110 ? -1.675 5.311 -13.490 1.00 88.31 110 ARG A O 1
ATOM 899 N N . LEU A 1 111 ? -0.709 3.292 -13.737 1.00 87.75 111 LEU A N 1
ATOM 900 C CA . LEU A 1 111 ? -0.930 3.208 -15.178 1.00 87.75 111 LEU A CA 1
ATOM 901 C C . LEU A 1 111 ? -2.431 3.208 -15.497 1.00 87.75 111 LEU A C 1
ATOM 903 O O . LEU A 1 111 ? -2.884 4.010 -16.304 1.00 87.75 111 LEU A O 1
ATOM 907 N N . ASN A 1 112 ? -3.213 2.351 -14.838 1.00 88.38 112 ASN A N 1
ATOM 908 C CA . ASN A 1 112 ? -4.656 2.254 -15.052 1.00 88.38 112 ASN A CA 1
ATOM 909 C C . ASN A 1 112 ? -5.361 3.578 -14.729 1.00 88.38 112 ASN A C 1
ATOM 911 O O . ASN A 1 112 ? -6.254 4.009 -15.451 1.00 88.38 112 ASN A O 1
ATOM 915 N N . MET A 1 113 ? -4.934 4.249 -13.660 1.00 89.56 113 MET A N 1
ATOM 916 C CA . MET A 1 113 ? -5.433 5.573 -13.310 1.00 89.56 113 MET A CA 1
ATOM 917 C C . MET A 1 113 ? -5.052 6.637 -14.352 1.00 89.56 113 MET A C 1
ATOM 919 O O . MET A 1 113 ? -5.901 7.461 -14.671 1.00 89.56 113 MET A O 1
ATOM 923 N N . ALA A 1 114 ? -3.851 6.596 -14.935 1.00 88.56 114 ALA A N 1
ATOM 924 C CA . ALA A 1 114 ? -3.458 7.521 -15.999 1.00 88.56 114 ALA A CA 1
ATOM 925 C C . ALA A 1 114 ? -4.226 7.269 -17.311 1.00 88.56 114 ALA A C 1
ATOM 927 O O . ALA A 1 114 ? -4.749 8.212 -17.894 1.00 88.56 114 ALA A O 1
ATOM 928 N N . ILE A 1 115 ? -4.362 6.005 -17.735 1.00 89.19 115 ILE A N 1
ATOM 929 C CA . ILE A 1 115 ? -5.089 5.614 -18.960 1.00 89.19 115 ILE A CA 1
ATOM 930 C C . ILE A 1 115 ? -6.566 6.026 -18.899 1.00 89.19 115 ILE A C 1
ATOM 932 O O . ILE A 1 115 ? -7.125 6.453 -19.903 1.00 89.19 115 ILE A O 1
ATOM 936 N N . ASN A 1 116 ? -7.202 5.893 -17.733 1.00 89.31 116 ASN A N 1
ATOM 937 C CA . ASN A 1 116 ? -8.622 6.217 -17.553 1.00 89.31 116 ASN A CA 1
ATOM 938 C C . ASN A 1 116 ? -8.861 7.624 -16.983 1.00 89.31 116 ASN A C 1
ATOM 940 O O . ASN A 1 116 ? -9.988 7.940 -16.612 1.00 89.31 116 ASN A O 1
ATOM 944 N N . GLU A 1 117 ? -7.813 8.444 -16.865 1.00 88.56 117 GLU A N 1
ATOM 945 C CA . GLU A 1 117 ? -7.873 9.807 -16.319 1.00 88.56 117 GLU A CA 1
ATOM 946 C C . GLU A 1 117 ? -8.551 9.909 -14.935 1.00 88.56 117 GLU A C 1
ATOM 948 O O . GLU A 1 117 ? -9.211 10.895 -14.600 1.00 88.56 117 GLU A O 1
ATOM 953 N N . TYR A 1 118 ? -8.368 8.886 -14.097 1.00 89.62 118 TYR A N 1
ATOM 954 C CA . TYR A 1 118 ? -8.839 8.898 -12.715 1.00 89.62 118 TYR A CA 1
ATOM 955 C C . TYR A 1 118 ? -8.041 9.898 -11.871 1.00 89.62 118 TYR A C 1
ATOM 957 O O . TYR A 1 118 ? -6.829 10.054 -12.033 1.00 89.62 118 TYR A O 1
ATOM 965 N N . LYS A 1 119 ? -8.695 10.538 -10.896 1.00 87.25 119 LYS A N 1
ATOM 966 C CA . LYS A 1 119 ? -8.050 11.537 -10.024 1.00 87.25 119 LYS A CA 1
ATOM 967 C C . LYS A 1 119 ? -7.037 10.913 -9.073 1.00 87.25 119 LYS A C 1
ATOM 969 O O . LYS A 1 119 ? -6.107 11.579 -8.623 1.00 87.25 119 LYS A O 1
ATOM 974 N N . ASN A 1 120 ? -7.252 9.655 -8.698 1.00 88.81 120 ASN A N 1
ATOM 975 C CA . ASN A 1 120 ? -6.357 8.900 -7.833 1.00 88.81 120 ASN A CA 1
ATOM 976 C C . ASN A 1 120 ? -6.534 7.387 -8.034 1.00 88.81 120 ASN A C 1
ATOM 978 O O . ASN A 1 120 ? -7.536 6.919 -8.569 1.00 88.81 120 ASN A O 1
ATOM 982 N N . VAL A 1 121 ? -5.570 6.604 -7.543 1.00 90.06 121 VAL A N 1
ATOM 983 C CA . VAL A 1 121 ? -5.561 5.138 -7.697 1.00 90.06 121 VAL A CA 1
ATOM 984 C C . VAL A 1 121 ? -6.774 4.442 -7.072 1.00 90.06 121 VAL A C 1
ATOM 986 O O . VAL A 1 121 ? -7.119 3.339 -7.484 1.00 90.06 121 VAL A O 1
ATOM 989 N N . PHE A 1 122 ? -7.461 5.068 -6.114 1.00 91.94 122 PHE A N 1
ATOM 990 C CA . PHE A 1 122 ? -8.626 4.483 -5.447 1.00 91.94 122 PHE A CA 1
ATOM 991 C C . PHE A 1 122 ? -9.919 4.579 -6.263 1.00 91.94 122 PHE A C 1
ATOM 993 O O . PHE A 1 122 ? -10.935 4.017 -5.855 1.00 91.94 122 PHE A O 1
ATOM 1000 N N . GLU A 1 123 ? -9.893 5.282 -7.392 1.00 90.75 123 GLU A N 1
ATOM 1001 C CA . GLU A 1 123 ? -10.984 5.303 -8.369 1.00 90.75 123 GLU A CA 1
ATOM 1002 C C . GLU A 1 123 ? -10.850 4.180 -9.411 1.00 90.75 123 GLU A C 1
ATOM 1004 O O . GLU A 1 123 ? -11.805 3.902 -10.133 1.00 90.75 123 GLU A O 1
ATOM 1009 N N . THR A 1 124 ? -9.710 3.476 -9.447 1.00 90.38 124 THR A N 1
ATOM 1010 C CA . THR A 1 124 ? -9.551 2.276 -10.283 1.00 90.38 124 THR A CA 1
ATOM 1011 C C . THR A 1 124 ? -10.537 1.188 -9.867 1.00 90.38 124 THR A C 1
ATOM 1013 O O . THR A 1 124 ? -10.836 1.035 -8.684 1.00 90.38 124 THR A O 1
ATOM 1016 N N . GLU A 1 125 ? -11.029 0.403 -10.828 1.00 87.56 125 GLU A N 1
ATOM 1017 C CA . GLU A 1 125 ? -12.122 -0.555 -10.611 1.00 87.56 125 GLU A CA 1
ATOM 1018 C C . GLU A 1 125 ? -11.873 -1.521 -9.435 1.00 87.56 125 GLU A C 1
ATOM 1020 O O . GLU A 1 125 ? -12.772 -1.744 -8.621 1.00 87.56 125 GLU A O 1
ATOM 1025 N N . GLU A 1 126 ? -10.644 -2.032 -9.284 1.00 83.88 126 GLU A N 1
ATOM 1026 C CA . GLU A 1 126 ? -10.282 -2.957 -8.199 1.00 83.88 126 GLU A CA 1
ATOM 1027 C C . GLU A 1 126 ? -10.501 -2.324 -6.810 1.00 83.88 126 GLU A C 1
ATOM 1029 O O . GLU A 1 126 ? -11.177 -2.905 -5.956 1.00 83.88 126 GLU A O 1
ATOM 1034 N N . LEU A 1 127 ? -9.982 -1.112 -6.583 1.00 89.75 127 LEU A N 1
ATOM 1035 C CA . LEU A 1 127 ? -10.100 -0.412 -5.297 1.00 89.75 127 LEU A CA 1
ATOM 1036 C C . LEU A 1 127 ? -11.471 0.250 -5.115 1.00 89.75 127 LEU A C 1
ATOM 1038 O O . LEU A 1 127 ? -12.009 0.264 -4.004 1.00 89.75 127 LEU A O 1
ATOM 1042 N N . LEU A 1 128 ? -12.073 0.745 -6.197 1.00 90.50 128 LEU A N 1
ATOM 1043 C CA . LEU A 1 128 ? -13.387 1.378 -6.188 1.00 90.50 128 LEU A CA 1
ATOM 1044 C C . LEU A 1 128 ? -14.477 0.392 -5.761 1.00 90.50 128 LEU A C 1
ATOM 1046 O O . LEU A 1 128 ? -15.386 0.765 -5.019 1.00 90.50 128 LEU A O 1
ATOM 1050 N N . ASN A 1 129 ? -14.379 -0.872 -6.173 1.00 90.38 129 ASN A N 1
ATOM 1051 C CA . ASN A 1 129 ? -15.321 -1.911 -5.764 1.00 90.38 129 ASN A CA 1
ATOM 1052 C C . ASN A 1 129 ? -15.255 -2.194 -4.255 1.00 90.38 129 ASN A C 1
ATOM 1054 O O . ASN A 1 129 ? -16.299 -2.328 -3.611 1.00 90.38 129 ASN A O 1
ATOM 1058 N N . ILE A 1 130 ? -14.053 -2.217 -3.669 1.00 92.00 130 ILE A N 1
ATOM 1059 C CA . ILE A 1 130 ? -13.873 -2.345 -2.215 1.00 92.00 130 ILE A CA 1
ATOM 1060 C C . ILE A 1 130 ? -14.449 -1.112 -1.506 1.00 92.00 130 ILE A C 1
ATOM 1062 O O . ILE A 1 130 ? -15.248 -1.263 -0.579 1.00 92.00 130 ILE A O 1
ATOM 1066 N N . LYS A 1 131 ? -14.135 0.101 -1.987 1.00 90.94 131 LYS A N 1
ATOM 1067 C CA . LYS A 1 131 ? -14.673 1.357 -1.438 1.00 90.94 131 LYS A CA 1
ATOM 1068 C C . LYS A 1 131 ? -16.196 1.401 -1.466 1.00 90.94 131 LYS A C 1
ATOM 1070 O O . LYS A 1 131 ? -16.800 1.711 -0.447 1.00 90.94 131 LYS A O 1
ATOM 1075 N N . LYS A 1 132 ? -16.824 1.050 -2.593 1.00 89.75 132 LYS A N 1
ATOM 1076 C CA . LYS A 1 132 ? -18.291 1.021 -2.739 1.00 89.75 132 LYS A CA 1
ATOM 1077 C C . LYS A 1 132 ? -18.954 0.034 -1.780 1.00 89.75 132 LYS A C 1
ATOM 1079 O O . LYS A 1 132 ? -20.056 0.293 -1.307 1.00 89.75 132 LYS A O 1
ATOM 1084 N N . LYS A 1 133 ? -18.321 -1.110 -1.505 1.00 89.50 133 LYS A N 1
ATOM 1085 C CA . LYS A 1 133 ? -18.817 -2.062 -0.500 1.00 89.50 133 LYS A CA 1
ATOM 1086 C C . LYS A 1 133 ? -18.681 -1.495 0.914 1.00 89.50 133 LYS A C 1
ATOM 1088 O O . LYS A 1 133 ? -19.654 -1.518 1.656 1.00 89.50 133 LYS A O 1
ATOM 1093 N N . LEU A 1 134 ? -17.527 -0.912 1.253 1.00 89.06 134 LEU A N 1
ATOM 1094 C CA . LEU A 1 134 ? -17.319 -0.257 2.550 1.00 89.06 134 LEU A CA 1
ATOM 1095 C C . LEU A 1 134 ? -18.314 0.887 2.779 1.00 89.06 134 LEU A C 1
ATOM 1097 O O . LEU A 1 134 ? -18.918 0.957 3.845 1.00 89.06 134 LEU A O 1
ATOM 1101 N N . SER A 1 135 ? -18.539 1.738 1.774 1.00 87.50 135 SER A N 1
ATOM 1102 C CA . SER A 1 135 ? -19.406 2.916 1.885 1.00 87.50 135 SER A CA 1
ATOM 1103 C C . SER A 1 135 ? -20.884 2.580 2.084 1.00 87.50 135 SER A C 1
ATOM 1105 O O . SER A 1 135 ? -21.631 3.406 2.596 1.00 87.50 135 SER A O 1
ATOM 1107 N N . LYS A 1 136 ? -21.328 1.380 1.678 1.00 86.25 136 LYS A N 1
ATOM 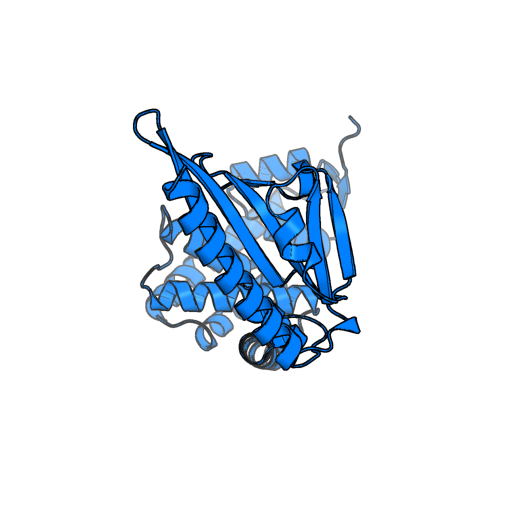1108 C CA . LYS A 1 136 ? -22.697 0.902 1.943 1.00 86.25 136 LYS A CA 1
ATOM 1109 C C . LYS A 1 136 ? -22.941 0.617 3.421 1.00 86.25 136 LYS A C 1
ATOM 1111 O O . LYS A 1 136 ? -24.078 0.684 3.866 1.00 86.25 136 LYS A O 1
ATOM 1116 N N . GLN A 1 137 ? -21.883 0.279 4.144 1.00 81.12 137 GLN A N 1
ATOM 1117 C CA . GLN A 1 137 ? -21.953 -0.136 5.537 1.00 81.12 137 GLN A CA 1
ATOM 1118 C C . GLN A 1 137 ? -21.502 0.989 6.478 1.00 81.12 137 GLN A C 1
ATOM 1120 O O . GLN A 1 137 ? -21.978 1.076 7.607 1.00 81.12 137 GLN A O 1
ATOM 1125 N N . ILE A 1 138 ? -20.567 1.841 6.031 1.00 78.12 138 ILE A N 1
ATOM 1126 C CA . ILE A 1 138 ? -19.905 2.849 6.867 1.00 78.12 138 ILE A CA 1
ATOM 1127 C C . ILE A 1 138 ? -19.607 4.111 6.066 1.00 78.12 138 ILE A C 1
ATOM 1129 O O . ILE A 1 138 ? -18.949 4.067 5.027 1.00 78.12 138 ILE A O 1
ATOM 1133 N N . SER A 1 139 ? -19.994 5.263 6.608 1.00 81.75 139 SER A N 1
ATOM 1134 C CA . SER A 1 139 ? -19.552 6.557 6.092 1.00 81.75 139 SER A CA 1
ATOM 1135 C C . SER A 1 139 ? -18.201 6.930 6.701 1.00 81.75 139 SER A C 1
ATOM 1137 O O . SER A 1 139 ? -18.135 7.594 7.734 1.00 81.75 139 SER A O 1
ATOM 1139 N N . PHE A 1 140 ? -17.112 6.494 6.070 1.00 83.06 140 PHE A N 1
ATOM 1140 C CA . PHE A 1 140 ? -15.772 6.962 6.416 1.00 83.06 140 PHE A CA 1
ATOM 1141 C C . PHE A 1 140 ? -15.426 8.256 5.682 1.00 83.06 140 PHE A C 1
ATOM 1143 O O . PHE A 1 140 ? -15.786 8.437 4.519 1.00 83.06 140 PHE A O 1
ATOM 1150 N N . GLU A 1 141 ? -14.623 9.106 6.321 1.00 87.94 141 GLU A N 1
ATOM 1151 C CA . GLU A 1 141 ? -13.888 10.144 5.599 1.00 87.94 141 GLU A CA 1
ATOM 1152 C C . GLU A 1 141 ? -12.991 9.509 4.529 1.00 87.94 141 GLU A C 1
ATOM 1154 O O . GLU A 1 141 ? -12.420 8.428 4.722 1.00 87.94 141 GLU A O 1
ATOM 1159 N N . GLU A 1 142 ? -12.838 10.193 3.397 1.00 87.50 142 GLU A N 1
ATOM 1160 C CA . GLU A 1 142 ? -12.160 9.643 2.224 1.00 87.50 142 GLU A CA 1
ATOM 1161 C C . GLU A 1 142 ? -10.739 9.110 2.508 1.00 87.50 142 GLU A C 1
ATOM 1163 O O . GLU A 1 142 ? -10.456 7.978 2.100 1.00 87.50 142 GLU A O 1
ATOM 1168 N N . PRO A 1 143 ? -9.856 9.809 3.257 1.00 90.75 143 PRO A N 1
ATOM 1169 C CA . PRO A 1 143 ? -8.524 9.283 3.562 1.00 90.75 143 PRO A CA 1
ATOM 1170 C C . PRO A 1 143 ? -8.565 7.953 4.322 1.00 90.75 143 PRO A C 1
ATOM 1172 O O . PRO A 1 143 ? -7.751 7.058 4.078 1.00 90.75 143 PRO A O 1
ATOM 1175 N N . LEU A 1 144 ? -9.535 7.797 5.225 1.00 89.62 144 LEU A N 1
ATOM 1176 C CA . LEU A 1 144 ? -9.716 6.578 5.999 1.00 89.62 144 LEU A CA 1
ATOM 1177 C C . LEU A 1 144 ? -10.294 5.448 5.140 1.00 89.62 144 LEU A C 1
ATOM 1179 O O . LEU A 1 144 ? -9.811 4.317 5.223 1.00 89.62 144 LEU A O 1
ATOM 1183 N N . SER A 1 145 ? -11.275 5.755 4.286 1.00 91.81 145 SER A N 1
ATOM 1184 C CA . SER A 1 145 ? -11.828 4.797 3.323 1.00 91.81 145 SER A CA 1
ATOM 1185 C C . SER A 1 145 ? -10.749 4.274 2.375 1.00 91.81 145 SER A C 1
ATOM 1187 O O . SER A 1 145 ? -10.689 3.069 2.127 1.00 91.81 145 SER A O 1
ATOM 1189 N N . ASN A 1 146 ? -9.889 5.159 1.866 1.00 93.44 146 ASN A N 1
ATOM 1190 C CA . ASN A 1 146 ? -8.772 4.811 0.990 1.00 93.44 146 ASN A CA 1
ATOM 1191 C C . ASN A 1 146 ? -7.783 3.890 1.712 1.00 93.44 146 ASN A C 1
ATOM 1193 O O . ASN A 1 146 ? -7.456 2.819 1.204 1.00 93.44 146 ASN A O 1
ATOM 1197 N N . TYR A 1 147 ? -7.388 4.253 2.938 1.00 93.38 147 TYR A N 1
ATOM 1198 C CA . TYR A 1 147 ? -6.511 3.420 3.759 1.00 93.38 147 TYR A CA 1
ATOM 1199 C C . TYR A 1 147 ? -7.094 2.019 3.969 1.00 93.38 147 TYR A C 1
ATOM 1201 O O . TYR A 1 147 ? -6.439 1.033 3.651 1.00 93.38 147 TYR A O 1
ATOM 1209 N N . ILE A 1 148 ? -8.326 1.908 4.479 1.00 93.88 148 ILE A N 1
ATOM 1210 C CA . ILE A 1 148 ? -8.939 0.603 4.770 1.00 93.88 148 ILE A CA 1
ATOM 1211 C C . ILE A 1 148 ? -9.038 -0.242 3.495 1.00 93.88 148 ILE A C 1
ATOM 1213 O O . ILE A 1 148 ? -8.731 -1.431 3.541 1.00 93.88 148 ILE A O 1
ATOM 1217 N N . SER A 1 149 ? -9.394 0.366 2.362 1.00 94.25 149 SER A N 1
ATOM 1218 C CA . SER A 1 149 ? -9.507 -0.342 1.081 1.00 94.25 149 SER A CA 1
ATOM 1219 C C . SER A 1 149 ? -8.171 -0.917 0.613 1.00 94.25 149 SER A C 1
ATOM 1221 O O . SER A 1 149 ? -8.117 -2.082 0.227 1.00 94.25 149 SER A O 1
ATOM 1223 N N . ASP A 1 150 ? -7.089 -0.139 0.706 1.00 95.38 150 ASP A N 1
ATOM 1224 C CA . ASP A 1 150 ? -5.741 -0.608 0.367 1.00 95.38 150 ASP A CA 1
ATOM 1225 C C . ASP A 1 150 ? -5.304 -1.779 1.256 1.00 95.38 150 ASP A C 1
ATOM 1227 O O . ASP A 1 150 ? -4.858 -2.818 0.766 1.00 95.38 150 ASP A O 1
ATOM 1231 N N . GLN A 1 151 ? -5.503 -1.657 2.573 1.00 96.19 151 GLN A N 1
ATOM 1232 C CA . GLN A 1 151 ? -5.121 -2.719 3.504 1.00 96.19 151 GLN A CA 1
ATOM 1233 C C . GLN A 1 151 ? -5.966 -3.987 3.313 1.00 96.19 151 GLN A C 1
ATOM 1235 O O . GLN A 1 151 ? -5.431 -5.088 3.419 1.00 96.19 151 GLN A O 1
ATOM 1240 N N . LEU A 1 152 ? -7.268 -3.859 3.024 1.00 95.44 152 LEU A N 1
ATOM 1241 C CA . LEU A 1 152 ? -8.129 -5.006 2.724 1.00 95.44 152 LEU A CA 1
ATOM 1242 C C . LEU A 1 152 ? -7.697 -5.699 1.434 1.00 95.44 152 LEU A C 1
ATOM 1244 O O . LEU A 1 152 ? -7.601 -6.923 1.428 1.00 95.44 152 LEU A O 1
ATOM 1248 N N . ARG A 1 153 ? -7.354 -4.944 0.384 1.00 95.00 153 ARG A N 1
ATOM 1249 C CA . ARG A 1 153 ? -6.798 -5.513 -0.851 1.00 95.00 153 ARG A CA 1
ATOM 1250 C C . ARG A 1 153 ? -5.507 -6.284 -0.573 1.00 95.00 153 ARG A C 1
ATOM 1252 O O . ARG A 1 153 ? -5.357 -7.418 -1.021 1.00 95.00 153 ARG A O 1
ATOM 1259 N N . ALA A 1 154 ? -4.592 -5.707 0.204 1.00 95.88 154 ALA A N 1
ATOM 1260 C CA . ALA A 1 154 ? -3.352 -6.379 0.586 1.00 95.88 154 ALA A CA 1
ATOM 1261 C C . ALA A 1 154 ? -3.617 -7.668 1.389 1.00 95.88 154 ALA A C 1
ATOM 1263 O O . ALA A 1 154 ? -3.054 -8.714 1.075 1.00 95.88 154 ALA A O 1
ATOM 1264 N N . LEU A 1 155 ? -4.521 -7.624 2.374 1.00 97.00 155 LEU A N 1
ATOM 1265 C CA . LEU A 1 155 ? -4.940 -8.799 3.147 1.00 97.00 155 LEU A CA 1
ATOM 1266 C C . LEU A 1 155 ? -5.566 -9.885 2.261 1.00 97.00 155 LEU A C 1
ATOM 1268 O O . LEU A 1 155 ? -5.233 -11.052 2.433 1.00 97.00 155 LEU A O 1
ATOM 1272 N N . GLN A 1 156 ? -6.411 -9.518 1.291 1.00 94.94 156 GLN A N 1
ATOM 1273 C CA . GLN A 1 156 ? -6.988 -10.463 0.330 1.00 94.94 156 GLN A CA 1
ATOM 1274 C C . GLN A 1 156 ? -5.896 -11.214 -0.435 1.00 94.94 156 GLN A C 1
ATOM 1276 O O . GLN A 1 156 ? -5.937 -12.440 -0.504 1.00 94.94 156 GLN A O 1
ATOM 1281 N N . LYS A 1 157 ? -4.895 -10.503 -0.976 1.00 94.62 157 LYS A N 1
ATOM 1282 C CA . LYS A 1 157 ? -3.793 -11.138 -1.718 1.00 94.62 157 LYS A CA 1
ATOM 1283 C C . LYS A 1 157 ? -2.953 -12.049 -0.817 1.00 94.62 157 LYS A C 1
ATOM 1285 O O . LYS A 1 157 ? -2.607 -13.143 -1.244 1.00 94.62 157 LYS A O 1
ATOM 1290 N N . LEU A 1 158 ? -2.666 -11.630 0.419 1.00 96.50 158 LEU A N 1
ATOM 1291 C CA . LEU A 1 158 ? -1.929 -12.448 1.392 1.00 96.50 158 LEU A CA 1
ATOM 1292 C C . LEU A 1 158 ? -2.694 -13.728 1.751 1.00 96.50 158 LEU A C 1
ATOM 1294 O O . LEU A 1 158 ? -2.114 -14.809 1.760 1.00 96.50 158 LEU A O 1
ATOM 1298 N N . PHE A 1 159 ? -4.003 -13.623 1.984 1.00 95.25 159 PHE A N 1
ATOM 1299 C CA . PHE A 1 159 ? -4.839 -14.767 2.347 1.00 95.25 159 PHE A CA 1
ATOM 1300 C C . PHE A 1 159 ? -4.973 -15.763 1.192 1.00 95.25 159 PHE A C 1
ATOM 1302 O O . PHE A 1 159 ? -4.939 -16.963 1.434 1.00 95.25 159 PHE A O 1
ATOM 1309 N N . LEU A 1 160 ? -5.072 -15.287 -0.055 1.00 94.44 160 LEU A N 1
ATOM 1310 C CA . LEU A 1 160 ? -5.073 -16.146 -1.248 1.00 94.44 160 LEU A CA 1
ATOM 1311 C C . LEU A 1 160 ? -3.754 -16.911 -1.448 1.00 94.44 160 LEU A C 1
ATOM 1313 O O . LEU A 1 160 ? -3.728 -17.886 -2.189 1.00 94.44 160 LEU A O 1
ATOM 1317 N N . GLN A 1 161 ? -2.671 -16.465 -0.808 1.00 96.06 161 GLN A N 1
ATOM 1318 C CA . GLN A 1 161 ? -1.364 -17.129 -0.800 1.00 96.06 161 GLN A CA 1
ATOM 1319 C C . GLN A 1 161 ? -1.125 -17.934 0.490 1.00 96.06 161 GLN A C 1
ATOM 1321 O O . GLN A 1 161 ? 0.015 -18.275 0.796 1.00 96.06 161 GLN A O 1
ATOM 1326 N N . ASP A 1 162 ? -2.172 -18.175 1.287 1.00 95.44 162 ASP A N 1
ATOM 1327 C CA . ASP A 1 162 ? -2.114 -18.848 2.593 1.00 95.44 162 ASP A CA 1
ATOM 1328 C C . ASP A 1 162 ? -1.163 -18.188 3.612 1.00 95.44 162 ASP A C 1
ATOM 1330 O O . ASP A 1 162 ? -0.746 -18.789 4.608 1.00 95.44 162 ASP A O 1
ATOM 1334 N N . ILE A 1 163 ? -0.865 -16.898 3.423 1.00 96.75 163 ILE A N 1
ATOM 1335 C CA . ILE A 1 163 ? -0.150 -16.076 4.399 1.00 96.75 163 ILE A CA 1
ATOM 1336 C C . ILE A 1 163 ? -1.184 -15.516 5.374 1.00 96.75 163 ILE A C 1
ATOM 1338 O O . ILE A 1 163 ? -1.787 -14.462 5.167 1.00 96.75 163 ILE A O 1
ATOM 1342 N N . LEU A 1 164 ? -1.409 -16.266 6.450 1.00 96.38 164 LEU A N 1
ATOM 1343 C CA . LEU A 1 164 ? -2.475 -16.018 7.418 1.00 96.38 164 LEU A CA 1
ATOM 1344 C C . LEU A 1 164 ? -1.952 -15.307 8.680 1.00 96.38 164 LEU A C 1
ATOM 1346 O O . LEU A 1 164 ? -0.764 -15.402 9.002 1.00 96.38 164 LEU A O 1
ATOM 1350 N N . PRO A 1 165 ? -2.807 -14.596 9.443 1.00 96.88 165 PRO A N 1
ATOM 1351 C CA . PRO A 1 165 ? -2.407 -13.943 10.687 1.00 96.88 165 PRO A CA 1
ATOM 1352 C C . PRO A 1 165 ? -1.744 -14.913 11.675 1.00 96.88 165 PRO A C 1
ATOM 1354 O O . PRO A 1 165 ? -2.297 -15.945 12.043 1.00 96.88 165 PRO A O 1
ATOM 1357 N N . GLY A 1 166 ? -0.555 -14.556 12.158 1.00 94.38 166 GLY A N 1
ATOM 1358 C CA . GLY A 1 166 ? 0.224 -15.394 13.065 1.00 94.38 166 GLY A CA 1
ATOM 1359 C C . GLY A 1 166 ? 1.226 -14.600 13.905 1.00 94.38 166 GLY A C 1
ATOM 1360 O O . GLY A 1 166 ? 1.172 -13.371 13.956 1.00 94.38 166 GLY A O 1
ATOM 1361 N N . PRO A 1 167 ? 2.105 -15.277 14.662 1.00 92.31 167 PRO A N 1
ATOM 1362 C CA . PRO A 1 167 ? 2.963 -14.608 15.640 1.00 92.31 167 PRO A CA 1
ATOM 1363 C C . PRO A 1 167 ? 4.287 -14.064 15.081 1.00 92.31 167 PRO A C 1
ATOM 1365 O O . PRO A 1 167 ? 4.911 -13.247 15.752 1.00 92.31 167 PRO A O 1
ATOM 1368 N N . ARG A 1 168 ? 4.765 -14.527 13.916 1.00 94.62 168 ARG A N 1
ATOM 1369 C CA . ARG A 1 168 ? 6.123 -14.236 13.413 1.00 94.62 168 ARG A CA 1
ATOM 1370 C C . ARG A 1 168 ? 6.168 -14.125 11.889 1.00 94.62 168 ARG A C 1
ATOM 1372 O O . ARG A 1 168 ? 5.270 -14.617 11.212 1.00 94.62 168 ARG A O 1
ATOM 1379 N N . GLY A 1 169 ? 7.234 -13.513 11.372 1.00 95.50 169 GLY A N 1
ATOM 1380 C CA . GLY A 1 169 ? 7.499 -13.407 9.934 1.00 95.50 169 GLY A CA 1
ATOM 1381 C C . GLY A 1 169 ? 6.371 -12.710 9.170 1.00 95.50 169 GLY A C 1
ATOM 1382 O O . GLY A 1 169 ? 5.721 -11.808 9.702 1.00 95.50 169 GLY A O 1
ATOM 1383 N N . ALA A 1 170 ? 6.111 -13.169 7.945 1.00 95.12 170 ALA A N 1
ATOM 1384 C CA . ALA A 1 170 ? 5.030 -12.655 7.102 1.00 95.12 170 ALA A CA 1
ATOM 1385 C C . ALA A 1 170 ? 3.650 -12.769 7.778 1.00 95.12 170 ALA A C 1
ATOM 1387 O O . ALA A 1 170 ? 2.843 -11.844 7.706 1.00 95.12 170 ALA A O 1
ATOM 1388 N N . ASN A 1 171 ? 3.410 -13.843 8.534 1.00 96.31 171 ASN A N 1
ATOM 1389 C CA . ASN A 1 171 ? 2.169 -14.043 9.286 1.00 96.31 171 ASN A CA 1
ATOM 1390 C C . ASN A 1 171 ? 2.002 -12.987 10.397 1.00 96.31 171 ASN A C 1
ATOM 1392 O O . ASN A 1 171 ? 0.897 -12.509 10.664 1.00 96.31 171 ASN A O 1
ATOM 1396 N N . GLY A 1 172 ? 3.107 -12.592 11.038 1.00 95.62 172 GLY A N 1
ATOM 1397 C CA . GLY A 1 172 ? 3.153 -11.507 12.021 1.00 95.62 172 GLY A CA 1
ATOM 1398 C C . GLY A 1 172 ? 2.811 -10.145 11.417 1.00 95.62 172 GLY A C 1
ATOM 1399 O O . GLY A 1 172 ? 1.979 -9.419 11.967 1.00 95.62 172 GLY A O 1
ATOM 1400 N N . GLU A 1 173 ? 3.393 -9.822 10.260 1.00 94.94 173 GLU A N 1
ATOM 1401 C CA . GLU A 1 173 ? 3.068 -8.589 9.532 1.00 94.94 173 GLU A CA 1
ATOM 1402 C C . GLU A 1 173 ? 1.618 -8.595 9.024 1.00 94.94 173 GLU A C 1
ATOM 1404 O O . GLU A 1 173 ? 0.914 -7.597 9.168 1.00 94.94 173 GLU A O 1
ATOM 1409 N N . THR A 1 174 ? 1.115 -9.740 8.560 1.00 96.56 174 THR A N 1
ATOM 1410 C CA . THR A 1 174 ? -0.293 -9.921 8.163 1.00 96.56 174 THR A CA 1
ATOM 1411 C C . THR A 1 174 ? -1.239 -9.673 9.337 1.00 96.56 174 THR A C 1
ATOM 1413 O O . THR A 1 174 ? -2.214 -8.929 9.221 1.00 96.56 174 THR A O 1
ATOM 1416 N N . ARG A 1 175 ? -0.929 -10.217 10.521 1.00 95.75 175 ARG A N 1
ATOM 1417 C CA . ARG A 1 175 ? -1.707 -9.951 11.740 1.00 95.75 175 ARG A CA 1
ATOM 1418 C C . ARG A 1 175 ? -1.685 -8.467 12.114 1.00 95.75 175 ARG A C 1
ATOM 1420 O O . ARG A 1 175 ? -2.701 -7.927 12.548 1.00 95.75 175 ARG A O 1
ATOM 1427 N N . LYS A 1 176 ? -0.545 -7.790 11.973 1.00 93.69 176 LYS A N 1
ATOM 1428 C CA . LYS A 1 176 ? -0.421 -6.347 12.237 1.00 93.69 176 LYS A CA 1
ATOM 1429 C C . LYS A 1 176 ? -1.266 -5.523 11.262 1.00 93.69 176 LYS A C 1
ATOM 1431 O O . LYS A 1 176 ? -1.950 -4.598 11.702 1.00 93.69 176 LYS A O 1
ATOM 1436 N N . LEU A 1 177 ? -1.264 -5.897 9.983 1.00 95.44 177 LEU A N 1
ATOM 1437 C CA . LEU A 1 177 ? -2.093 -5.307 8.934 1.00 95.44 177 LEU A CA 1
ATOM 1438 C C . LEU A 1 177 ? -3.586 -5.432 9.270 1.00 95.44 177 LEU A C 1
ATOM 1440 O O . LEU A 1 177 ? -4.291 -4.426 9.344 1.00 95.44 177 LEU A O 1
ATOM 1444 N N . LEU A 1 178 ? -4.034 -6.648 9.604 1.00 96.69 178 LEU A N 1
ATOM 1445 C CA . LEU A 1 178 ? -5.412 -6.922 10.014 1.00 96.69 178 LEU A CA 1
ATOM 1446 C C . LEU A 1 178 ? -5.811 -6.086 11.234 1.00 96.69 178 LEU A C 1
ATOM 1448 O O . LEU A 1 178 ? -6.827 -5.395 11.213 1.00 96.69 178 LEU A O 1
ATOM 1452 N N . LYS A 1 179 ? -4.985 -6.065 12.286 1.00 94.88 179 LYS A N 1
ATOM 1453 C CA . LYS A 1 179 ? -5.281 -5.268 13.485 1.00 94.88 179 LYS A CA 1
ATOM 1454 C C . LYS A 1 179 ? -5.382 -3.770 13.189 1.00 94.88 179 LYS A C 1
ATOM 1456 O O . LYS A 1 179 ? -6.208 -3.095 13.793 1.00 94.88 179 LYS A O 1
ATOM 1461 N N . ASN A 1 180 ? -4.571 -3.236 12.276 1.00 93.12 180 ASN A N 1
ATOM 1462 C CA . ASN A 1 180 ? -4.648 -1.824 11.889 1.00 93.12 180 ASN A CA 1
ATOM 1463 C C . ASN A 1 180 ? -5.987 -1.464 11.230 1.00 93.12 180 ASN A C 1
ATOM 1465 O O . ASN A 1 180 ? -6.470 -0.345 11.436 1.00 93.12 180 ASN A O 1
ATOM 1469 N N . VAL A 1 181 ? -6.572 -2.394 10.469 1.00 95.19 181 VAL A N 1
ATOM 1470 C CA . VAL A 1 181 ? -7.925 -2.274 9.908 1.00 95.19 181 VAL A CA 1
ATOM 1471 C C . VAL A 1 181 ? -8.970 -2.369 11.019 1.00 95.19 181 VAL A C 1
ATOM 1473 O O . VAL A 1 181 ? -9.776 -1.452 11.169 1.00 95.19 181 VAL A O 1
ATOM 1476 N N . LEU A 1 182 ? -8.902 -3.408 11.860 1.00 95.50 182 LEU A N 1
ATOM 1477 C CA . LEU A 1 182 ? -9.850 -3.627 12.961 1.00 95.50 182 LEU A CA 1
ATOM 1478 C C . LEU A 1 182 ? -9.935 -2.427 13.911 1.00 95.50 182 LEU A C 1
ATOM 1480 O O . LEU A 1 182 ? -11.032 -1.991 14.248 1.00 95.50 182 LEU A O 1
ATOM 1484 N N . VAL A 1 183 ? -8.795 -1.846 14.307 1.00 93.81 183 VAL A N 1
ATOM 1485 C CA . VAL A 1 183 ? -8.784 -0.639 15.153 1.00 93.81 183 VAL A CA 1
ATOM 1486 C C . VAL A 1 183 ? -9.535 0.505 14.501 1.00 93.81 183 VAL A C 1
ATOM 1488 O O . VAL A 1 183 ? -10.299 1.181 15.175 1.00 93.81 183 VAL A O 1
ATOM 1491 N N . ARG A 1 184 ? -9.330 0.742 13.205 1.00 91.44 184 ARG A N 1
ATOM 1492 C CA . ARG A 1 184 ? -9.958 1.862 12.498 1.00 91.44 184 ARG A CA 1
ATOM 1493 C C . ARG A 1 184 ? -11.462 1.678 12.344 1.00 91.44 184 ARG A C 1
ATOM 1495 O O . ARG A 1 184 ? -12.193 2.642 12.548 1.00 91.44 184 ARG A O 1
ATOM 1502 N N . ILE A 1 185 ? -11.911 0.456 12.065 1.00 92.12 185 ILE A N 1
ATOM 1503 C CA . ILE A 1 185 ? -13.337 0.112 12.039 1.00 92.12 185 ILE A CA 1
ATOM 1504 C C . ILE A 1 185 ? -13.941 0.303 13.437 1.00 92.12 185 ILE A C 1
ATOM 1506 O O . ILE A 1 185 ? -14.914 1.038 13.592 1.00 92.12 185 ILE A O 1
ATOM 1510 N N . LYS A 1 186 ? -13.311 -0.259 14.482 1.00 92.00 186 LYS A N 1
ATOM 1511 C CA . LYS A 1 186 ? -13.813 -0.150 15.863 1.00 92.00 186 LYS A CA 1
ATOM 1512 C C . LYS A 1 186 ? -13.848 1.288 16.373 1.00 92.00 186 LYS A C 1
ATOM 1514 O O . LYS A 1 186 ? -14.772 1.671 17.077 1.00 92.00 186 LYS A O 1
ATOM 1519 N N . ASN A 1 187 ? -12.848 2.088 16.016 1.00 88.56 187 ASN A N 1
ATOM 1520 C CA . ASN A 1 187 ? -12.749 3.499 16.379 1.00 88.56 187 ASN A CA 1
ATOM 1521 C C . ASN A 1 187 ? -13.889 4.353 15.794 1.00 88.56 187 ASN A C 1
ATOM 1523 O O . ASN A 1 187 ? -14.205 5.401 16.359 1.00 88.56 187 ASN A O 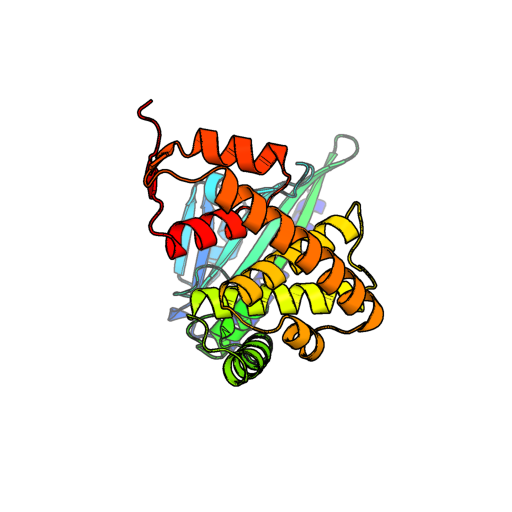1
ATOM 1527 N N . ASN A 1 188 ? -14.511 3.899 14.704 1.00 86.62 188 ASN A N 1
ATOM 1528 C CA . ASN A 1 188 ? -15.704 4.497 14.096 1.00 86.62 188 ASN A CA 1
ATOM 1529 C C . ASN A 1 188 ? -16.989 3.770 14.526 1.00 86.62 188 ASN A C 1
ATOM 1531 O O . ASN A 1 188 ? -17.983 3.783 13.809 1.00 86.62 188 ASN A O 1
ATOM 1535 N N . ASP A 1 189 ? -16.946 3.097 15.679 1.00 86.44 189 ASP A N 1
ATOM 1536 C CA . ASP A 1 189 ? -18.093 2.466 16.333 1.00 86.44 189 ASP A CA 1
ATOM 1537 C C . ASP A 1 189 ? -18.852 1.473 15.429 1.00 86.44 189 ASP A C 1
ATOM 1539 O O . ASP A 1 189 ? -20.050 1.256 15.585 1.00 86.44 189 ASP A O 1
ATOM 1543 N N . THR A 1 190 ? -18.138 0.832 14.495 1.00 88.44 190 THR A N 1
ATOM 1544 C CA . THR A 1 190 ? -18.713 -0.159 13.579 1.00 88.44 190 THR A CA 1
ATOM 1545 C C . THR A 1 190 ? -18.431 -1.601 14.014 1.00 88.44 190 THR A C 1
ATOM 1547 O O . THR A 1 190 ? -17.393 -1.893 14.620 1.00 88.44 190 THR A O 1
ATOM 1550 N N . ASP A 1 191 ? -19.349 -2.516 13.675 1.00 90.88 191 ASP A N 1
ATOM 1551 C CA . ASP A 1 191 ? -19.161 -3.959 13.816 1.00 90.88 191 ASP A CA 1
ATOM 1552 C C . ASP A 1 191 ? -17.962 -4.453 12.985 1.00 90.88 191 ASP A C 1
ATOM 1554 O O . ASP A 1 191 ? -17.845 -4.213 11.784 1.00 90.88 191 ASP A O 1
ATOM 1558 N N . LEU A 1 192 ? -17.069 -5.189 13.644 1.00 93.94 192 LEU A N 1
ATOM 1559 C CA . LEU A 1 192 ? -15.889 -5.792 13.038 1.00 93.94 192 LEU A CA 1
ATOM 1560 C C . LEU A 1 192 ? -16.231 -6.944 12.092 1.00 93.94 192 LEU A C 1
ATOM 1562 O O . LEU A 1 192 ? -15.408 -7.275 11.240 1.00 93.94 192 LEU A O 1
ATOM 1566 N N . ASN A 1 193 ? -17.424 -7.538 12.199 1.00 92.00 193 ASN A N 1
ATOM 1567 C CA . ASN A 1 193 ? -17.861 -8.611 11.306 1.00 92.00 193 ASN A CA 1
ATOM 1568 C C . ASN A 1 193 ? -17.927 -8.182 9.836 1.00 92.00 193 ASN A C 1
ATOM 1570 O O . ASN A 1 193 ? -17.823 -9.044 8.967 1.00 92.00 193 ASN A O 1
ATOM 1574 N N . ILE A 1 194 ? -18.004 -6.877 9.555 1.00 91.56 194 ILE A N 1
ATOM 1575 C CA . ILE A 1 194 ? -17.976 -6.336 8.192 1.00 91.56 194 ILE A CA 1
ATOM 1576 C C . ILE A 1 194 ? -16.762 -6.826 7.384 1.00 91.56 194 ILE A C 1
ATOM 1578 O O . ILE A 1 194 ? -16.855 -7.025 6.177 1.00 91.56 194 ILE A O 1
ATOM 1582 N N . ILE A 1 195 ? -15.617 -7.087 8.029 1.00 93.31 195 ILE A N 1
ATOM 1583 C CA . ILE A 1 195 ? -14.399 -7.520 7.324 1.00 93.31 195 ILE A CA 1
ATOM 1584 C C . ILE A 1 195 ? -14.568 -8.872 6.617 1.00 93.31 195 ILE 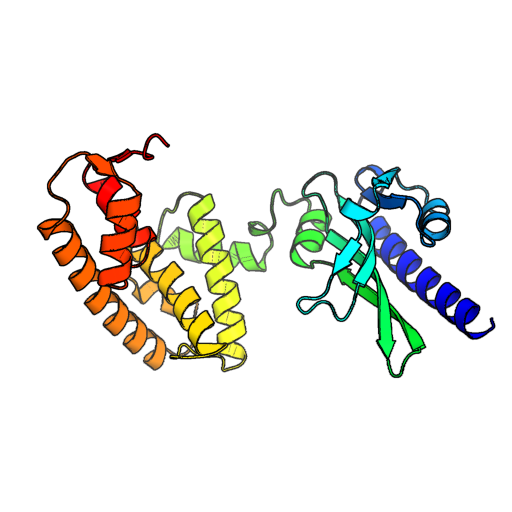A C 1
ATOM 1586 O O . ILE A 1 195 ? -13.828 -9.159 5.677 1.00 93.31 195 ILE A O 1
ATOM 1590 N N . LYS A 1 196 ? -15.530 -9.695 7.054 1.00 92.69 196 LYS A N 1
ATOM 1591 C CA . LYS A 1 196 ? -15.823 -11.014 6.474 1.00 92.69 196 LYS A CA 1
ATOM 1592 C C . LYS A 1 196 ? -16.414 -10.911 5.071 1.00 92.69 196 LYS A C 1
ATOM 1594 O O . LYS A 1 196 ? -16.278 -11.830 4.279 1.00 92.69 196 LYS A O 1
ATOM 1599 N N . GLU A 1 197 ? -16.999 -9.767 4.717 1.00 91.06 197 GLU A N 1
ATOM 1600 C CA . GLU A 1 197 ? -17.445 -9.504 3.343 1.00 91.06 197 GLU A CA 1
ATOM 1601 C C . GLU A 1 197 ? -16.270 -9.325 2.364 1.00 91.06 197 GLU A C 1
ATOM 1603 O O . GLU A 1 197 ? -16.455 -9.356 1.143 1.00 91.06 197 GLU A O 1
ATOM 1608 N N . PHE A 1 198 ? -15.062 -9.106 2.893 1.00 92.44 198 PHE A N 1
ATOM 1609 C CA . PHE A 1 198 ? -13.865 -8.801 2.115 1.00 92.44 198 PHE A CA 1
ATOM 1610 C C . PHE A 1 198 ? -12.819 -9.906 2.176 1.00 92.44 198 PHE A C 1
ATOM 1612 O O . PHE A 1 198 ? -12.082 -10.074 1.210 1.00 92.44 198 PHE A O 1
ATOM 1619 N N . LEU A 1 199 ? -12.712 -10.626 3.290 1.00 93.25 199 LEU A N 1
ATOM 1620 C CA . LEU A 1 199 ? -11.631 -11.576 3.525 1.00 93.25 199 LEU A CA 1
ATOM 1621 C C . LEU A 1 199 ? -12.164 -13.009 3.632 1.00 93.25 199 LEU A C 1
ATOM 1623 O O . LEU A 1 199 ? -13.167 -13.219 4.310 1.00 93.25 199 LEU A O 1
ATOM 1627 N N . PRO A 1 200 ? -11.488 -13.997 3.014 1.00 89.12 200 PRO A N 1
ATOM 1628 C CA . PRO A 1 200 ? -11.833 -15.402 3.203 1.00 89.12 200 PRO A CA 1
ATOM 1629 C C . PRO A 1 200 ? -11.414 -15.900 4.603 1.00 89.12 200 PRO A C 1
ATOM 1631 O O . PRO A 1 200 ? -10.723 -15.201 5.347 1.00 89.12 200 PRO A O 1
ATOM 1634 N N . TYR A 1 201 ? -11.775 -17.146 4.933 1.00 89.50 201 TYR A N 1
ATOM 1635 C CA . TYR A 1 201 ? -11.409 -17.855 6.173 1.00 89.50 201 TYR A CA 1
ATOM 1636 C C . TYR A 1 201 ? -12.093 -17.357 7.462 1.00 89.50 201 TYR A C 1
ATOM 1638 O O . TYR A 1 201 ? -11.432 -17.006 8.446 1.00 89.50 201 TYR A O 1
ATOM 1646 N N . ASP A 1 202 ? -13.426 -17.437 7.504 1.00 88.19 202 ASP A N 1
ATOM 1647 C CA . ASP A 1 202 ? -14.263 -17.021 8.642 1.00 88.19 202 ASP A CA 1
ATOM 1648 C C . ASP A 1 202 ? -13.776 -17.516 10.006 1.00 88.19 202 ASP A C 1
ATOM 1650 O O . ASP A 1 202 ? -13.756 -16.751 10.966 1.00 88.19 202 ASP A O 1
ATOM 1654 N N . ASN A 1 203 ? -13.339 -18.773 10.113 1.00 91.56 203 ASN A N 1
ATOM 1655 C CA . ASN A 1 203 ? -12.886 -19.338 11.388 1.00 91.56 203 ASN A CA 1
ATOM 1656 C C . ASN A 1 203 ? -11.668 -18.595 11.959 1.00 91.56 203 ASN A C 1
ATOM 1658 O O . ASN A 1 203 ? -11.623 -18.313 13.158 1.00 91.56 203 ASN A O 1
ATOM 1662 N N . ILE A 1 204 ? -10.703 -18.244 11.107 1.00 92.12 204 ILE A N 1
ATOM 1663 C CA . ILE A 1 204 ? -9.486 -17.528 11.510 1.00 92.12 204 ILE A CA 1
ATOM 1664 C C . ILE A 1 204 ? -9.824 -16.073 11.826 1.00 92.12 204 ILE A C 1
ATOM 1666 O O . ILE A 1 204 ? -9.398 -15.545 12.854 1.00 92.12 204 ILE A O 1
ATOM 1670 N N . LEU A 1 205 ? -10.645 -15.439 10.984 1.00 93.44 205 LEU A N 1
ATOM 1671 C CA . LEU A 1 205 ? -11.110 -14.073 11.212 1.00 93.44 205 LEU A CA 1
ATOM 1672 C C . LEU A 1 205 ? -11.882 -13.954 12.527 1.00 93.44 205 LEU A C 1
ATOM 1674 O O . LEU A 1 205 ? -11.614 -13.040 13.300 1.00 93.44 205 LEU A O 1
ATOM 1678 N N . ASN A 1 206 ? -12.774 -14.899 12.830 1.00 94.44 206 ASN A N 1
ATOM 1679 C CA . ASN A 1 206 ? -13.513 -14.948 14.092 1.00 94.44 206 ASN A CA 1
ATOM 1680 C C . ASN A 1 206 ? -12.572 -14.967 15.297 1.00 94.44 206 ASN A C 1
ATOM 1682 O O . ASN A 1 206 ? -12.745 -14.191 16.236 1.00 94.44 206 ASN A O 1
ATOM 1686 N N . GLN A 1 207 ? -11.550 -15.825 15.267 1.00 94.94 207 GLN A N 1
ATOM 1687 C CA . GLN A 1 207 ? -10.571 -15.905 16.348 1.00 94.94 207 GLN A CA 1
ATOM 1688 C C . GLN A 1 207 ? -9.786 -14.597 16.502 1.00 94.94 207 GLN A C 1
ATOM 1690 O O . GLN A 1 207 ? -9.652 -14.088 17.617 1.00 94.94 207 GLN A O 1
ATOM 1695 N N . GLU A 1 208 ? -9.303 -14.018 15.401 1.00 95.25 208 GLU A N 1
ATOM 1696 C CA . GLU A 1 208 ? -8.549 -12.761 15.438 1.00 95.25 208 GLU A CA 1
ATOM 1697 C C . GLU A 1 208 ? -9.414 -11.575 15.891 1.00 95.25 208 GLU A C 1
ATOM 1699 O O . GLU A 1 208 ? -8.935 -10.761 16.682 1.00 95.25 208 GLU A O 1
ATOM 1704 N N . ILE A 1 209 ? -10.687 -11.502 15.479 1.00 95.81 209 ILE A N 1
ATOM 1705 C CA . ILE A 1 209 ? -11.653 -10.498 15.956 1.00 95.81 209 ILE A CA 1
ATOM 1706 C C . ILE A 1 209 ? -11.850 -10.637 17.470 1.00 95.81 209 ILE A C 1
ATOM 1708 O O . ILE A 1 209 ? -11.685 -9.656 18.193 1.00 95.81 209 ILE A O 1
ATOM 1712 N N . LEU A 1 210 ? -12.125 -11.842 17.980 1.00 95.12 210 LEU A N 1
ATOM 1713 C CA . LEU A 1 210 ? -12.345 -12.073 19.415 1.00 95.12 210 LEU A CA 1
ATOM 1714 C C . LEU A 1 210 ? -11.115 -11.698 20.256 1.00 95.12 210 LEU A C 1
ATOM 1716 O O . LEU A 1 210 ? -11.223 -11.027 21.289 1.00 95.12 210 LEU A O 1
ATOM 1720 N N . ILE A 1 211 ? -9.923 -12.104 19.805 1.00 93.69 211 ILE A N 1
ATOM 1721 C CA . ILE A 1 211 ? -8.655 -11.744 20.451 1.00 93.69 211 ILE A CA 1
ATOM 1722 C C . ILE A 1 211 ? -8.460 -10.226 20.416 1.00 93.69 211 ILE A C 1
ATOM 1724 O O . ILE A 1 211 ? -8.055 -9.625 21.420 1.00 93.69 211 ILE A O 1
ATOM 1728 N N . PHE A 1 212 ? -8.732 -9.598 19.273 1.00 94.94 212 PHE A N 1
ATOM 1729 C CA . PHE A 1 212 ? -8.629 -8.159 19.106 1.00 94.94 212 PHE A CA 1
ATOM 1730 C C . PHE A 1 212 ? -9.565 -7.413 20.061 1.00 94.94 212 PHE A C 1
ATOM 1732 O O . PHE A 1 212 ? -9.088 -6.562 20.808 1.00 94.94 212 PHE A O 1
ATOM 1739 N N . GLU A 1 213 ? -10.851 -7.759 20.118 1.00 94.31 213 GLU A N 1
ATOM 1740 C CA . GLU A 1 213 ? -11.832 -7.080 20.970 1.00 94.31 213 GLU A CA 1
ATOM 1741 C C . GLU A 1 213 ? -11.494 -7.197 22.456 1.00 94.31 213 GLU A C 1
ATOM 1743 O O . GLU A 1 213 ? -11.534 -6.202 23.189 1.00 94.31 213 GLU A O 1
ATOM 1748 N N . LYS A 1 214 ? -11.073 -8.385 22.910 1.00 93.75 214 LYS A N 1
ATOM 1749 C CA . LYS A 1 214 ? -10.608 -8.587 24.289 1.00 93.75 214 LYS A CA 1
ATOM 1750 C C . LYS A 1 214 ? -9.455 -7.639 24.632 1.00 93.75 214 LYS A C 1
ATOM 1752 O O . LYS A 1 214 ? -9.457 -7.012 25.697 1.00 93.75 214 LYS A O 1
ATOM 1757 N N . ASN A 1 215 ? -8.481 -7.519 23.731 1.00 91.12 215 ASN A N 1
ATOM 1758 C CA . ASN A 1 215 ? -7.314 -6.660 23.916 1.00 91.12 215 ASN A CA 1
ATOM 1759 C C . ASN A 1 215 ? -7.665 -5.171 23.815 1.00 91.12 215 ASN A C 1
ATOM 1761 O O . ASN A 1 215 ? -7.196 -4.382 24.635 1.00 91.12 215 ASN A O 1
ATOM 1765 N N . TYR A 1 216 ? -8.533 -4.794 22.878 1.00 92.31 216 TYR A N 1
ATOM 1766 C CA . TYR A 1 216 ? -9.039 -3.434 22.723 1.00 92.31 216 TYR A CA 1
ATOM 1767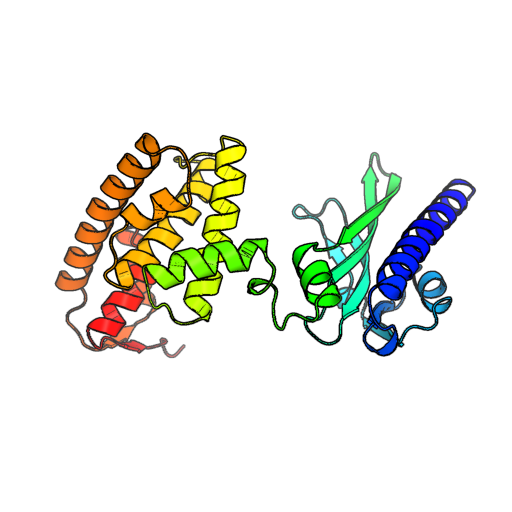 C C . TYR A 1 216 ? -9.755 -2.974 24.000 1.00 92.31 216 TYR A C 1
ATOM 1769 O O . TYR A 1 216 ? -9.412 -1.946 24.577 1.00 92.31 216 TYR A O 1
ATOM 1777 N N . ASN A 1 217 ? -10.661 -3.790 24.542 1.00 91.25 217 ASN A N 1
ATOM 1778 C CA . ASN A 1 217 ? -11.381 -3.478 25.779 1.00 91.25 217 ASN A CA 1
ATOM 1779 C C . ASN A 1 217 ? -10.458 -3.402 27.004 1.00 91.25 217 ASN A C 1
ATOM 1781 O O . ASN A 1 217 ? -10.681 -2.600 27.916 1.00 91.25 217 ASN A O 1
ATOM 1785 N N . LYS A 1 218 ? -9.404 -4.226 27.055 1.00 91.69 218 LYS A N 1
ATOM 1786 C CA . LYS A 1 218 ? -8.355 -4.102 28.079 1.00 91.69 218 LYS A CA 1
ATOM 1787 C C . LYS A 1 218 ? -7.614 -2.767 27.943 1.00 91.69 218 LYS A C 1
ATOM 1789 O O . LYS A 1 218 ? -7.430 -2.087 28.950 1.00 91.69 218 LYS A O 1
ATOM 1794 N N . ALA A 1 219 ? -7.253 -2.374 26.721 1.00 90.00 219 ALA A N 1
ATOM 1795 C CA . ALA A 1 219 ? -6.580 -1.110 26.443 1.00 90.00 219 ALA A CA 1
ATOM 1796 C C . ALA A 1 219 ? -7.442 0.097 26.840 1.00 90.00 219 ALA A C 1
ATOM 1798 O O . ALA A 1 219 ? -6.973 0.952 27.583 1.00 90.00 219 ALA A O 1
ATOM 1799 N N . ILE A 1 220 ? -8.718 0.137 26.444 1.00 90.31 220 ILE A N 1
ATOM 1800 C CA . ILE A 1 220 ? -9.632 1.233 26.804 1.00 90.31 220 ILE A CA 1
ATOM 1801 C C . ILE A 1 220 ? -9.787 1.364 28.325 1.00 90.31 220 ILE A C 1
ATOM 1803 O O . ILE A 1 220 ? -9.734 2.475 28.850 1.00 90.31 220 ILE A O 1
ATOM 1807 N N . ARG A 1 221 ? -9.930 0.249 29.057 1.00 91.12 221 ARG A N 1
ATOM 1808 C CA . ARG A 1 221 ? -9.967 0.274 30.533 1.00 91.12 221 ARG A CA 1
ATOM 1809 C C . ARG A 1 221 ? -8.679 0.835 31.127 1.00 91.12 221 ARG A C 1
ATOM 1811 O O . ARG A 1 221 ? -8.732 1.649 32.044 1.00 91.12 221 ARG A O 1
ATOM 1818 N N . TYR A 1 222 ? -7.531 0.426 30.593 1.00 89.06 222 TYR A N 1
ATOM 1819 C CA . TYR A 1 222 ? -6.241 0.943 31.032 1.00 89.06 222 TYR A CA 1
ATOM 1820 C C . TYR A 1 222 ? -6.118 2.453 30.788 1.00 89.06 222 TYR A C 1
ATOM 1822 O O . TYR A 1 222 ? -5.742 3.182 31.704 1.00 89.06 222 TYR A O 1
ATOM 1830 N N . LEU A 1 223 ? -6.483 2.932 29.595 1.00 88.06 223 LEU A N 1
ATOM 1831 C CA . LEU A 1 223 ? -6.436 4.356 29.253 1.00 88.06 223 LEU A CA 1
ATOM 1832 C C . LEU A 1 223 ? -7.343 5.179 30.172 1.00 88.06 223 LEU A C 1
ATOM 1834 O O . LEU A 1 223 ? -6.867 6.134 30.774 1.00 88.06 223 LEU A O 1
ATOM 1838 N N . LYS A 1 224 ? -8.590 4.745 30.400 1.00 88.44 224 LYS A N 1
ATOM 1839 C CA . LYS A 1 224 ? -9.514 5.393 31.352 1.00 88.44 224 LYS A CA 1
ATOM 1840 C C . LYS A 1 224 ? -8.934 5.515 32.767 1.00 88.44 224 LYS A C 1
ATOM 1842 O O . LYS A 1 224 ? -9.136 6.526 33.434 1.00 88.44 224 LYS A O 1
ATOM 1847 N N . ASN A 1 225 ? -8.200 4.503 33.228 1.00 89.00 225 ASN A N 1
ATOM 1848 C CA . ASN A 1 225 ? -7.637 4.491 34.578 1.00 89.00 225 ASN A CA 1
ATOM 1849 C C . ASN A 1 225 ? -6.378 5.357 34.726 1.00 89.00 225 ASN A C 1
ATOM 1851 O O . ASN A 1 225 ? -6.112 5.837 35.827 1.00 89.00 225 ASN A O 1
ATOM 1855 N N . ASN A 1 226 ? -5.611 5.558 33.651 1.00 85.62 226 ASN A N 1
ATOM 1856 C CA . ASN A 1 226 ? -4.290 6.197 33.712 1.00 85.62 226 ASN A CA 1
ATOM 1857 C C . ASN A 1 226 ? -4.250 7.596 33.076 1.00 85.62 226 ASN A C 1
ATOM 1859 O O . ASN A 1 226 ? -3.442 8.430 33.485 1.00 85.62 226 ASN A O 1
ATOM 1863 N N . LEU A 1 227 ? -5.127 7.878 32.110 1.00 85.94 227 LEU A N 1
ATOM 1864 C CA . LEU A 1 227 ? -5.201 9.151 31.396 1.00 85.94 227 LEU A CA 1
ATOM 1865 C C . LEU A 1 227 ? -6.391 9.999 31.881 1.00 85.94 227 LEU A C 1
ATOM 1867 O O . LEU A 1 227 ? -7.378 10.174 31.177 1.00 85.94 227 LEU A O 1
ATOM 1871 N N . LYS A 1 228 ? -6.308 10.500 33.118 1.00 83.81 228 LYS A N 1
ATOM 1872 C CA . LYS A 1 228 ? -7.346 11.322 33.771 1.00 83.81 228 LYS A CA 1
ATOM 1873 C C . LYS A 1 228 ? -7.199 12.836 33.554 1.00 83.81 228 LYS A C 1
ATOM 1875 O O . LYS A 1 228 ? -8.129 13.584 33.837 1.00 83.81 228 LYS A O 1
ATOM 1880 N N . GLN A 1 229 ? -6.027 13.300 33.129 1.00 84.25 229 GLN A N 1
ATOM 1881 C CA . GLN A 1 229 ? -5.737 14.719 32.910 1.00 84.25 229 GLN A CA 1
ATOM 1882 C C . GLN A 1 229 ? -6.123 15.136 31.485 1.00 84.25 229 GLN A C 1
ATOM 1884 O O . GLN A 1 229 ? -6.180 14.311 30.579 1.00 84.25 229 GLN A O 1
ATOM 1889 N N . LYS A 1 230 ? -6.362 16.433 31.267 1.00 83.44 230 LYS A N 1
ATOM 1890 C CA . LYS A 1 230 ? -6.681 16.957 29.927 1.00 83.44 230 LYS A CA 1
ATOM 1891 C C . LYS A 1 230 ? -5.464 17.061 29.008 1.00 83.44 230 LYS A C 1
ATOM 1893 O O . LYS A 1 230 ? -5.636 17.099 27.797 1.00 83.44 230 LYS A O 1
ATOM 1898 N N . THR A 1 231 ? -4.254 17.086 29.562 1.00 83.06 231 THR A N 1
ATOM 1899 C CA . THR A 1 231 ? -3.024 17.261 28.785 1.00 83.06 231 THR A CA 1
ATOM 1900 C C . THR A 1 231 ? -1.950 16.305 29.276 1.00 83.06 231 THR A C 1
ATOM 1902 O O . THR A 1 231 ? -1.750 16.170 30.482 1.00 83.06 231 THR A O 1
ATOM 1905 N N . TYR A 1 232 ? -1.249 15.664 28.343 1.00 85.38 232 TYR A N 1
ATOM 1906 C CA . TYR A 1 232 ? -0.143 14.752 28.622 1.00 85.38 232 TYR A CA 1
ATOM 1907 C C . TYR A 1 232 ? 1.064 15.039 27.728 1.00 85.38 232 TYR A C 1
ATOM 1909 O O . TYR A 1 232 ? 0.911 15.404 26.565 1.00 85.38 232 TYR A O 1
ATOM 1917 N N . ASP A 1 233 ? 2.268 14.793 28.246 1.00 85.69 233 ASP A N 1
ATOM 1918 C CA . ASP A 1 233 ? 3.474 14.700 27.419 1.00 85.69 233 ASP A CA 1
ATOM 1919 C C . ASP A 1 233 ? 3.380 13.474 26.498 1.00 85.69 233 ASP A C 1
ATOM 1921 O O . ASP A 1 233 ? 3.103 12.356 26.952 1.00 85.69 233 ASP A O 1
ATOM 1925 N N . ILE A 1 234 ? 3.629 13.675 25.203 1.00 85.38 234 ILE A N 1
ATOM 1926 C CA . ILE A 1 234 ? 3.597 12.608 24.203 1.00 85.38 234 ILE A CA 1
ATOM 1927 C C . ILE A 1 234 ? 4.560 11.451 24.520 1.00 85.38 234 ILE A C 1
ATOM 1929 O O . ILE A 1 234 ? 4.243 10.299 24.218 1.00 85.38 234 ILE A O 1
ATOM 1933 N N . GLN A 1 235 ? 5.708 11.712 25.153 1.00 85.94 235 GLN A N 1
ATOM 1934 C CA . GLN A 1 235 ? 6.665 10.665 25.525 1.00 85.94 235 GLN A CA 1
ATOM 1935 C C . GLN A 1 235 ? 6.097 9.766 26.619 1.00 85.94 235 GLN A C 1
ATOM 1937 O O . GLN A 1 235 ? 6.108 8.544 26.480 1.00 85.94 235 GLN A O 1
ATOM 1942 N N . LYS A 1 236 ? 5.461 10.357 27.633 1.00 81.88 236 LYS A N 1
ATOM 1943 C CA . LYS A 1 236 ? 4.772 9.609 28.692 1.00 81.88 236 LYS A CA 1
ATOM 1944 C C . LYS A 1 236 ? 3.656 8.727 28.125 1.00 81.88 236 LYS A C 1
ATOM 1946 O O . LYS A 1 236 ? 3.454 7.597 28.561 1.00 81.88 236 LYS A O 1
ATOM 1951 N N . VAL A 1 237 ? 2.937 9.216 27.115 1.00 81.25 237 VAL A N 1
ATOM 1952 C CA . VAL A 1 237 ? 1.881 8.450 26.433 1.00 81.25 237 VAL A CA 1
ATOM 1953 C C . VAL A 1 237 ? 2.468 7.292 25.620 1.00 81.25 237 VAL A C 1
ATOM 1955 O O . VAL A 1 237 ? 1.913 6.190 25.632 1.00 81.25 237 VAL A O 1
ATOM 1958 N N . ARG A 1 238 ? 3.613 7.500 24.959 1.00 84.44 238 ARG A N 1
ATOM 1959 C CA . ARG A 1 238 ? 4.352 6.435 24.263 1.00 84.44 238 ARG A CA 1
ATOM 1960 C C . ARG A 1 238 ? 4.844 5.359 25.229 1.00 84.44 238 ARG A C 1
ATOM 1962 O O . ARG A 1 238 ? 4.675 4.180 24.933 1.00 84.44 238 ARG A O 1
ATOM 1969 N N . GLU A 1 239 ? 5.374 5.734 26.388 1.00 84.25 239 GLU A N 1
ATOM 1970 C CA . GLU A 1 239 ? 5.804 4.790 27.430 1.00 84.25 239 GLU A CA 1
ATOM 1971 C C . GLU A 1 239 ? 4.639 3.944 27.958 1.00 84.25 239 GLU A C 1
ATOM 1973 O O . GLU A 1 239 ? 4.713 2.713 27.959 1.00 84.25 239 GLU A O 1
ATOM 1978 N N . LEU A 1 240 ? 3.521 4.584 28.324 1.00 78.81 240 LEU A N 1
ATOM 1979 C CA . LEU A 1 240 ? 2.304 3.893 28.772 1.00 78.81 240 LEU A CA 1
ATOM 1980 C C . LEU A 1 240 ? 1.800 2.897 27.721 1.00 78.81 240 LEU A C 1
ATOM 1982 O O . LEU A 1 240 ? 1.390 1.779 28.047 1.00 78.81 240 LEU A O 1
ATOM 1986 N N . ARG A 1 241 ? 1.866 3.290 26.445 1.00 85.56 241 ARG A N 1
ATOM 1987 C CA . ARG A 1 241 ? 1.497 2.445 25.312 1.00 85.56 241 ARG A CA 1
ATOM 1988 C C . ARG A 1 241 ? 2.412 1.229 25.184 1.00 85.56 241 ARG A C 1
ATOM 1990 O O . ARG A 1 241 ? 1.902 0.120 25.018 1.00 85.56 241 ARG A O 1
ATOM 1997 N N . MET A 1 242 ? 3.728 1.428 25.247 1.00 82.50 242 MET A N 1
ATOM 1998 C CA . MET A 1 242 ? 4.719 0.353 25.126 1.00 82.50 242 MET A CA 1
ATOM 1999 C C . MET A 1 242 ? 4.575 -0.666 26.260 1.00 82.50 242 MET A C 1
ATOM 2001 O O . MET A 1 242 ? 4.486 -1.862 25.987 1.00 82.50 242 MET A O 1
ATOM 2005 N N . ASN A 1 243 ? 4.411 -0.199 27.502 1.00 81.81 243 ASN A N 1
ATOM 2006 C CA . ASN A 1 243 ? 4.264 -1.058 28.683 1.00 81.81 243 ASN A CA 1
ATOM 2007 C C . ASN A 1 243 ? 3.041 -1.984 28.624 1.00 81.81 243 ASN A C 1
ATOM 2009 O O . ASN A 1 243 ? 3.037 -3.049 29.234 1.00 81.81 243 ASN A O 1
ATOM 2013 N N . GLN A 1 244 ? 1.993 -1.588 27.899 1.00 81.69 244 GLN A N 1
ATOM 2014 C CA . GLN A 1 244 ? 0.766 -2.375 27.748 1.00 81.69 244 GLN A CA 1
ATOM 2015 C C . GLN A 1 244 ? 0.570 -2.936 26.336 1.00 81.69 244 GLN A C 1
ATOM 2017 O O . GLN A 1 244 ? -0.477 -3.519 26.055 1.00 81.69 244 GLN A O 1
ATOM 2022 N N . SER A 1 245 ? 1.554 -2.771 25.443 1.00 83.44 245 SER A N 1
ATOM 2023 C CA . SER A 1 245 ? 1.457 -3.169 24.031 1.00 83.44 245 SER A CA 1
ATOM 2024 C C . SER A 1 245 ? 0.189 -2.641 23.335 1.00 83.44 245 SER A C 1
ATOM 2026 O O . SER A 1 245 ? -0.417 -3.325 22.508 1.00 83.44 245 SER A O 1
ATOM 2028 N N . ILE A 1 246 ? -0.240 -1.422 23.679 1.00 85.00 246 ILE A N 1
ATOM 2029 C CA . ILE A 1 246 ? -1.439 -0.803 23.099 1.00 85.00 246 ILE A CA 1
ATOM 2030 C C . ILE A 1 246 ? -1.098 -0.272 21.698 1.00 85.00 246 ILE A C 1
ATOM 2032 O O . ILE A 1 246 ? -0.006 0.240 21.436 1.00 85.00 246 ILE A O 1
ATOM 2036 N N . GLN A 1 247 ? -2.027 -0.398 20.753 1.00 83.44 247 GLN A N 1
ATOM 2037 C CA . GLN A 1 247 ? -1.826 0.156 19.418 1.00 83.44 247 GLN A CA 1
ATOM 2038 C C . GLN A 1 247 ? -2.026 1.666 19.429 1.00 83.44 247 GLN A C 1
ATOM 2040 O O . GLN A 1 247 ? -2.961 2.187 20.030 1.00 83.44 247 GLN A O 1
ATOM 2045 N N . GLU A 1 248 ? -1.141 2.365 18.730 1.00 85.00 248 GLU A N 1
ATOM 2046 C CA . GLU A 1 248 ? -1.122 3.823 18.676 1.00 85.00 248 GLU A CA 1
ATOM 2047 C C . GLU A 1 248 ? -2.472 4.444 18.282 1.00 85.00 248 GLU A C 1
ATOM 2049 O O . GLU A 1 248 ? -2.948 5.311 19.018 1.00 85.00 248 GLU A O 1
ATOM 2054 N N . PRO A 1 249 ? -3.180 3.949 17.245 1.00 85.25 249 PRO A N 1
ATOM 2055 C CA . PRO A 1 249 ? -4.451 4.548 16.853 1.00 85.25 249 PRO A CA 1
ATOM 2056 C C . PRO A 1 249 ? -5.573 4.366 17.891 1.00 85.25 249 PRO A C 1
ATOM 2058 O O . PRO A 1 249 ? -6.532 5.132 17.869 1.00 85.25 249 PRO A O 1
ATOM 2061 N N . ILE A 1 250 ? -5.466 3.400 18.817 1.00 87.12 250 ILE A N 1
ATOM 2062 C CA . ILE A 1 250 ? -6.416 3.256 19.937 1.00 87.12 250 ILE A CA 1
ATOM 2063 C C . ILE A 1 250 ? -6.249 4.437 20.897 1.00 87.12 250 ILE A C 1
ATOM 2065 O O . ILE A 1 250 ? -7.229 5.046 21.313 1.00 87.12 250 ILE A O 1
ATOM 2069 N N . VAL A 1 251 ? -5.000 4.778 21.231 1.00 86.25 251 VAL A N 1
ATOM 2070 C CA . VAL A 1 251 ? -4.685 5.847 22.187 1.00 86.25 251 VAL A CA 1
ATOM 2071 C C . VAL A 1 251 ? -5.103 7.206 21.641 1.00 86.25 251 VAL A C 1
ATOM 2073 O O . VAL A 1 251 ? -5.799 7.945 22.331 1.00 86.25 251 VAL A O 1
ATOM 2076 N N . PHE A 1 252 ? -4.714 7.520 20.402 1.00 85.62 252 PHE A N 1
ATOM 2077 C CA . PHE A 1 252 ? -5.015 8.816 19.792 1.00 85.62 252 PHE A CA 1
ATOM 2078 C C . PHE A 1 252 ? -6.514 9.033 19.583 1.00 85.62 252 PHE A C 1
ATOM 2080 O O . PHE A 1 252 ? -7.019 10.094 19.938 1.00 85.62 252 PHE A O 1
ATOM 2087 N N . ASN A 1 253 ? -7.241 8.030 19.079 1.00 85.88 253 ASN A N 1
ATOM 2088 C CA . ASN A 1 253 ? -8.687 8.159 18.904 1.00 85.88 253 ASN A CA 1
ATOM 2089 C C . ASN A 1 253 ? -9.405 8.294 20.253 1.00 85.88 253 ASN A C 1
ATOM 2091 O O . ASN A 1 253 ? -10.240 9.181 20.420 1.00 85.88 253 ASN A O 1
ATOM 2095 N N . TRP A 1 254 ? -9.039 7.471 21.243 1.00 88.00 254 TRP A N 1
ATOM 2096 C CA . TRP A 1 254 ? -9.620 7.576 22.578 1.00 88.00 254 TRP A CA 1
ATOM 2097 C C . TRP A 1 254 ? -9.355 8.951 23.202 1.00 88.00 254 TRP A C 1
ATOM 2099 O O . TRP A 1 254 ? -10.277 9.557 23.743 1.00 88.00 254 TRP A O 1
ATOM 2109 N N . ALA A 1 255 ? -8.133 9.476 23.087 1.00 86.12 255 ALA A N 1
ATOM 2110 C CA . ALA A 1 255 ? -7.788 10.802 23.587 1.00 86.12 255 ALA A CA 1
ATOM 2111 C C . ALA A 1 255 ? -8.595 11.908 22.893 1.00 86.12 255 ALA A C 1
ATOM 2113 O O . ALA A 1 255 ? -9.184 12.743 23.576 1.00 86.12 255 ALA A O 1
ATOM 2114 N N . GLN A 1 256 ? -8.716 11.855 21.563 1.00 86.25 256 GLN A N 1
ATOM 2115 C CA . GLN A 1 256 ? -9.538 12.787 20.788 1.00 86.25 256 GLN A CA 1
ATOM 2116 C C . GLN A 1 256 ? -11.007 12.758 21.239 1.00 86.25 256 GLN A C 1
ATOM 2118 O O . GLN A 1 256 ? -11.560 13.808 21.557 1.00 86.25 256 GLN A O 1
ATOM 2123 N N . LYS A 1 257 ? -11.622 11.570 21.363 1.00 86.81 257 LYS A N 1
ATOM 2124 C CA . LYS A 1 257 ? -13.012 11.414 21.842 1.00 86.81 257 LYS A CA 1
ATOM 2125 C C . LYS A 1 257 ? -13.224 11.942 23.270 1.00 86.81 257 LYS A C 1
ATOM 2127 O O . LYS A 1 257 ? -14.350 12.257 23.637 1.00 86.81 257 LYS A O 1
ATOM 2132 N N . ASN A 1 258 ? -12.165 12.032 24.079 1.00 86.12 258 ASN A N 1
ATOM 2133 C CA . ASN A 1 258 ? -12.224 12.484 25.474 1.00 86.12 258 ASN A CA 1
ATOM 2134 C C . ASN A 1 258 ? -11.614 13.883 25.689 1.00 86.12 258 ASN A C 1
ATOM 2136 O O . ASN A 1 258 ? -11.420 14.281 26.836 1.00 86.12 258 ASN A O 1
ATOM 2140 N N . ASN A 1 259 ? -11.334 14.640 24.619 1.00 89.12 259 ASN A N 1
ATOM 2141 C CA . ASN A 1 259 ? -10.712 15.970 24.683 1.00 89.12 259 ASN A CA 1
ATOM 2142 C C . ASN A 1 259 ? -9.392 15.989 25.479 1.00 89.12 259 ASN A C 1
ATOM 2144 O O . ASN A 1 259 ? -9.142 16.891 26.283 1.00 89.12 259 ASN A O 1
ATOM 2148 N N . ILE A 1 260 ? -8.563 14.965 25.271 1.00 86.38 260 ILE A N 1
ATOM 2149 C CA . ILE A 1 260 ? -7.223 14.854 25.844 1.00 86.38 260 ILE A CA 1
ATOM 2150 C C . ILE A 1 260 ? -6.200 15.257 24.783 1.00 86.38 260 ILE A C 1
ATOM 2152 O O . ILE A 1 260 ? -6.173 14.702 23.685 1.00 86.38 260 ILE A O 1
ATOM 2156 N N . PHE A 1 261 ? -5.335 16.204 25.133 1.00 88.12 261 PHE A N 1
ATOM 2157 C CA . PHE A 1 261 ? -4.327 16.773 24.249 1.00 88.12 261 PHE A CA 1
ATOM 2158 C C . PHE A 1 261 ? -2.932 16.249 24.580 1.00 88.12 261 PHE A C 1
ATOM 2160 O O . PHE A 1 261 ? -2.588 16.011 25.742 1.00 88.12 261 PHE A O 1
ATOM 2167 N N . PHE A 1 262 ? -2.100 16.115 23.550 1.00 87.38 262 PHE A N 1
ATOM 2168 C CA . PHE A 1 262 ? -0.706 15.722 23.704 1.00 87.38 262 PHE A CA 1
ATOM 2169 C C . PHE A 1 262 ? 0.210 16.899 23.394 1.00 87.38 262 PHE A C 1
ATOM 2171 O O . PHE A 1 262 ? 0.192 17.428 22.285 1.00 87.38 262 PHE A O 1
ATOM 2178 N N . SER A 1 263 ? 1.015 17.311 24.371 1.00 85.94 263 SER A N 1
ATOM 2179 C CA . SER A 1 263 ? 2.043 18.327 24.166 1.00 85.94 263 SER A CA 1
ATOM 2180 C C . SER A 1 263 ? 3.330 17.673 23.676 1.00 85.94 263 SER A C 1
ATOM 2182 O O . SER A 1 263 ? 3.775 16.665 24.232 1.00 85.94 263 SER A O 1
ATOM 2184 N N . LEU A 1 264 ? 3.957 18.277 22.667 1.00 80.12 264 LEU A N 1
ATOM 2185 C CA . LEU A 1 264 ? 5.358 18.004 22.363 1.00 80.12 264 LEU A CA 1
ATOM 2186 C C . LEU A 1 264 ? 6.194 18.571 23.513 1.00 80.12 264 LEU A C 1
ATOM 2188 O O . LEU A 1 264 ? 6.020 19.733 23.886 1.00 80.12 264 LEU A O 1
ATOM 2192 N N . SER A 1 265 ? 7.072 17.757 24.094 1.00 69.00 265 SER A N 1
ATOM 2193 C CA . SER A 1 265 ? 8.041 18.250 25.066 1.00 69.00 265 SER A CA 1
ATOM 2194 C C . SER A 1 265 ? 8.884 19.346 24.415 1.00 69.00 265 SER A C 1
ATOM 2196 O O . SER A 1 265 ? 9.393 19.177 23.303 1.00 69.00 265 SER A O 1
ATOM 2198 N N . LYS A 1 266 ? 9.005 20.494 25.094 1.00 59.75 266 LYS A N 1
ATOM 2199 C CA . LYS A 1 266 ? 10.021 21.485 24.736 1.00 59.75 266 LYS A CA 1
ATOM 2200 C C . LYS A 1 266 ? 11.371 20.809 24.970 1.00 59.75 266 LYS A C 1
ATOM 2202 O O . LYS A 1 266 ? 11.662 20.434 26.103 1.00 59.75 266 LYS A O 1
ATOM 2207 N N . LYS A 1 267 ? 12.105 20.561 23.886 1.00 51.50 267 LYS A N 1
ATOM 2208 C CA . LYS A 1 267 ? 13.524 20.215 23.964 1.00 51.50 267 LYS A CA 1
ATOM 2209 C C . LYS A 1 267 ? 14.311 21.414 24.465 1.00 51.50 267 LYS A C 1
ATOM 2211 O O . LYS A 1 267 ? 13.920 22.544 24.092 1.00 51.50 267 LYS A O 1
#

Radius of gyration: 24.1 Å; chains: 1; bounding box: 58×41×63 Å

pLDDT: mean 85.0, std 11.32, range [28.64, 97.0]

Sequence (267 aa):
MLELFDFHANNFQLFEDAIYFITSKIDSSKISINVATPSPLKELVESTNLKIHYLPRENLIWHLKGGKYSGDRIEINYETPKIFCELWNLSYICNNTITSLVDSGMCLERLNMAINEYKNVFETEELLNIKKKLSKQISFEEPLSNYISDQLRALQKLFLQDILPGPRGANGETRKLLKNVLVRIKNNDTDLNIIKEFLPYDNILNQEILIFEKNYNKAIRYLKNNLKQKTYDIQKVRELRMNQSIQEPIVFNWAQKNNIFFSLSKK

Foldseek 3Di:
DVVVVVVVVVLLVVVVVVVVVLVVQFPLQQKEKEFEPPDPCVVSPVVDPHHYDYDHQVVQWDADPPRFKIFGKMFIAGNPPGGFKIWGFIWGADPNDIDTDIDIDGHPLVSQCRSVVPPDSCVRPQNVVQLVLCVVQDDDDPVLSSLLSVLLVVLQVCVVVVLDQDVDDSNVVSLVSLLVNQLSCVLRVHDPCSSCVRHDDPPRSVVSNVVSVVLLVVVLVLCVVPVPDQEDEPVVVVVSCVVSVNDPSSNVSSSVVVNRYYDHDDD